Protein AF-A0A0W0ZTQ1-F1 (afdb_monomer_lite)

Sequence (212 aa):
MSASETEIIDILEQAKVIPMLKEYLRFNNFNLEVEDGGICAGLAAVFCKYALEEREEKFFAMLDLLHKKGLDIKNQKNQGDQSEDLSQLNSFIAEILLAFLPQKFNTKLSQDDNGKLVKILIENEKESKIKETKSMTLQYNLGLTASPSVWTQIFKKFKNIDGCAMTITSPTHSIAVFMKDGKFRVYDPSYNKREICNSEKELTNLFKYDIS

Structure (mmCIF, N/CA/C/O backbone):
data_AF-A0A0W0ZTQ1-F1
#
_entry.id   AF-A0A0W0ZTQ1-F1
#
loop_
_atom_site.group_PDB
_atom_site.id
_atom_site.type_symbol
_atom_site.label_atom_id
_atom_site.label_alt_id
_atom_site.label_comp_id
_atom_site.label_asym_id
_atom_site.label_entity_id
_atom_site.label_seq_id
_atom_site.pdbx_PDB_ins_code
_atom_site.Cartn_x
_atom_site.Cartn_y
_atom_site.Cartn_z
_atom_site.occupancy
_atom_site.B_iso_or_equiv
_atom_site.auth_seq_id
_atom_site.auth_comp_id
_atom_site.auth_asym_id
_atom_site.auth_atom_id
_atom_site.pdbx_PDB_model_num
ATOM 1 N N . MET A 1 1 ? -29.035 14.026 8.128 1.00 34.88 1 MET A N 1
ATOM 2 C CA . MET A 1 1 ? -28.199 12.938 7.583 1.00 34.88 1 MET A CA 1
ATOM 3 C C . MET A 1 1 ? -27.482 13.509 6.375 1.00 34.88 1 MET A C 1
ATOM 5 O O . MET A 1 1 ? -28.103 13.606 5.327 1.00 34.88 1 MET A O 1
ATOM 9 N N . SER A 1 2 ? -26.258 14.015 6.537 1.00 32.56 2 SER A N 1
ATOM 10 C CA . SER A 1 2 ? -25.454 14.416 5.380 1.00 32.56 2 SER A CA 1
ATOM 11 C C . SER A 1 2 ? -24.801 13.161 4.818 1.00 32.56 2 SER A C 1
ATOM 13 O O . SER A 1 2 ? -24.192 12.397 5.569 1.00 32.56 2 SER A O 1
ATOM 15 N N . ALA A 1 3 ? -24.974 12.926 3.521 1.00 35.19 3 ALA A N 1
ATOM 16 C CA . ALA A 1 3 ? -24.132 11.990 2.798 1.00 35.19 3 ALA A CA 1
ATOM 17 C C . ALA A 1 3 ? -22.676 12.421 3.020 1.00 35.19 3 ALA A C 1
ATOM 19 O O . ALA A 1 3 ? -22.361 13.602 2.873 1.00 35.19 3 ALA A O 1
ATOM 20 N N . SER A 1 4 ? -21.817 11.503 3.463 1.00 38.88 4 SER A N 1
ATOM 21 C CA . SER A 1 4 ? -20.382 11.754 3.447 1.00 38.88 4 SER A CA 1
ATOM 22 C C . SER A 1 4 ? -19.985 11.912 1.985 1.00 38.88 4 SER A C 1
ATOM 24 O O . SER A 1 4 ? -20.136 10.968 1.210 1.00 38.88 4 SER A O 1
ATOM 26 N N . GLU A 1 5 ? -19.530 13.100 1.600 1.00 38.16 5 GLU A N 1
ATOM 27 C CA . GLU A 1 5 ? -18.804 13.289 0.349 1.00 38.16 5 GLU A CA 1
ATOM 28 C C . GLU A 1 5 ? -17.529 12.450 0.447 1.00 38.16 5 GLU A C 1
ATOM 30 O O . GLU A 1 5 ? -16.546 12.831 1.080 1.00 38.16 5 GLU A O 1
ATOM 35 N N . THR A 1 6 ? -17.587 11.235 -0.089 1.00 45.72 6 THR A N 1
ATOM 36 C CA . THR A 1 6 ? -16.400 10.429 -0.333 1.00 45.72 6 THR A CA 1
ATOM 37 C C . THR A 1 6 ? -15.677 11.105 -1.486 1.00 45.72 6 THR A C 1
ATOM 39 O O . THR A 1 6 ? -16.106 11.009 -2.633 1.00 45.72 6 THR A O 1
ATOM 42 N N . GLU A 1 7 ? -14.627 11.857 -1.176 1.00 44.59 7 GLU A N 1
ATOM 43 C CA . GLU A 1 7 ? -13.727 12.416 -2.177 1.00 44.59 7 GLU A CA 1
ATOM 44 C C . GLU A 1 7 ? -13.031 11.238 -2.879 1.00 44.59 7 GLU A C 1
ATOM 46 O O . GLU A 1 7 ? -12.120 10.615 -2.334 1.00 44.59 7 GLU A O 1
ATOM 51 N N . ILE A 1 8 ? -13.542 10.849 -4.052 1.00 45.81 8 ILE A N 1
ATOM 52 C CA . ILE A 1 8 ? -12.937 9.802 -4.878 1.00 45.81 8 ILE A CA 1
ATOM 53 C C . ILE A 1 8 ? -11.718 10.427 -5.548 1.00 45.81 8 ILE A C 1
ATOM 55 O O . ILE A 1 8 ? -11.822 11.077 -6.586 1.00 45.81 8 ILE A O 1
ATOM 59 N N . ILE A 1 9 ? -10.559 10.256 -4.922 1.00 56.12 9 ILE A N 1
ATOM 60 C CA . ILE A 1 9 ? -9.277 10.521 -5.564 1.00 56.12 9 ILE A CA 1
ATOM 61 C C . ILE A 1 9 ? -8.958 9.280 -6.395 1.00 56.12 9 ILE A C 1
ATOM 63 O O . ILE A 1 9 ? -8.733 8.206 -5.835 1.00 56.12 9 ILE A O 1
ATOM 67 N N . ASP A 1 10 ? -8.976 9.421 -7.722 1.00 61.38 10 ASP A N 1
ATOM 68 C CA . ASP A 1 10 ? -8.514 8.378 -8.638 1.00 61.38 10 ASP A CA 1
ATOM 69 C C . ASP A 1 10 ? -7.044 8.083 -8.326 1.00 61.38 10 ASP A C 1
ATOM 71 O O . ASP A 1 10 ? -6.157 8.887 -8.610 1.00 61.38 10 ASP A O 1
ATOM 75 N N . ILE A 1 11 ? -6.791 6.940 -7.696 1.00 79.25 11 ILE A N 1
ATOM 76 C CA . ILE A 1 11 ? -5.436 6.440 -7.460 1.00 79.25 11 ILE A CA 1
ATOM 77 C C . ILE A 1 11 ? -5.025 5.515 -8.621 1.00 79.25 11 ILE A C 1
ATOM 79 O O . ILE A 1 11 ? -5.638 5.549 -9.694 1.00 79.25 11 ILE A O 1
ATOM 83 N N . LEU A 1 12 ? -3.978 4.704 -8.455 1.00 84.44 12 LEU A N 1
ATOM 84 C CA . LEU A 1 12 ? -3.626 3.649 -9.407 1.00 84.44 12 LEU A CA 1
ATOM 85 C C . LEU A 1 12 ? -3.878 2.262 -8.813 1.00 84.44 12 LEU A C 1
ATOM 87 O O . LEU A 1 12 ? -3.270 1.875 -7.813 1.00 84.44 12 LEU A O 1
ATOM 91 N N . GLU A 1 13 ? -4.724 1.486 -9.485 1.00 89.12 13 GLU A N 1
ATOM 92 C CA . GLU A 1 13 ? -4.920 0.064 -9.210 1.00 89.12 13 GLU A CA 1
ATOM 93 C C . GLU A 1 13 ? -3.677 -0.757 -9.586 1.00 89.12 13 GLU A C 1
ATOM 95 O O . GLU A 1 13 ? -2.972 -0.473 -10.562 1.00 89.12 13 GLU A O 1
ATOM 100 N N . GLN A 1 14 ? -3.433 -1.843 -8.856 1.00 89.62 14 GLN A N 1
ATOM 101 C CA . GLN A 1 14 ? -2.284 -2.716 -9.065 1.00 89.62 14 GLN A CA 1
ATOM 102 C C . GLN A 1 14 ? -2.251 -3.299 -10.482 1.00 89.62 14 GLN A C 1
ATOM 104 O O . GLN A 1 14 ? -1.169 -3.501 -11.025 1.00 89.62 14 GLN A O 1
ATOM 109 N N . ALA A 1 15 ? -3.410 -3.498 -11.121 1.00 89.00 15 ALA A N 1
ATOM 110 C CA . ALA A 1 15 ? -3.496 -3.971 -12.502 1.00 89.00 15 ALA A CA 1
ATOM 111 C C . ALA A 1 15 ? -2.831 -3.005 -13.502 1.00 89.00 15 ALA A C 1
ATOM 113 O O . ALA A 1 15 ? -2.319 -3.444 -14.532 1.00 89.00 15 ALA A O 1
ATOM 114 N N . LYS A 1 16 ? -2.768 -1.705 -13.182 1.00 90.75 16 LYS A N 1
ATOM 115 C CA . LYS A 1 16 ? -2.025 -0.691 -13.949 1.00 90.75 16 LYS A CA 1
ATOM 116 C C . LYS A 1 16 ? -0.577 -0.557 -13.480 1.00 90.75 16 LYS A C 1
ATOM 118 O O . LYS A 1 16 ? 0.311 -0.319 -14.298 1.00 90.75 16 LYS A O 1
ATOM 123 N N . VAL A 1 17 ? -0.318 -0.745 -12.186 1.00 91.00 17 VAL A N 1
ATOM 124 C CA . VAL A 1 17 ? 1.034 -0.654 -11.608 1.00 91.00 17 VAL A CA 1
ATOM 125 C C . VAL A 1 17 ? 1.920 -1.826 -12.044 1.00 91.00 17 VAL A C 1
ATOM 127 O O . VAL A 1 17 ? 3.061 -1.602 -12.439 1.00 91.00 17 VAL A O 1
ATOM 130 N N . ILE A 1 18 ? 1.416 -3.065 -12.025 1.00 92.31 18 ILE A N 1
ATOM 131 C CA . ILE A 1 18 ? 2.197 -4.285 -12.298 1.00 92.31 18 ILE A CA 1
ATOM 132 C C . ILE A 1 18 ? 2.852 -4.255 -13.685 1.00 92.31 18 ILE A C 1
ATOM 134 O O . ILE A 1 18 ? 4.066 -4.466 -13.757 1.00 92.31 18 ILE A O 1
ATOM 138 N N . PRO A 1 19 ? 2.134 -3.967 -14.791 1.00 92.25 19 PRO A N 1
ATOM 139 C CA . PRO A 1 19 ? 2.768 -3.896 -16.101 1.00 92.25 19 PRO A CA 1
ATOM 140 C C . PRO A 1 19 ? 3.870 -2.836 -16.149 1.00 92.25 19 PRO A C 1
ATOM 142 O O . PRO A 1 19 ? 4.927 -3.086 -16.718 1.00 92.25 19 PRO A O 1
ATOM 145 N N . MET A 1 20 ? 3.656 -1.675 -15.523 1.00 93.31 20 MET A N 1
ATOM 146 C CA . MET A 1 20 ? 4.634 -0.583 -15.522 1.00 93.31 20 MET A CA 1
ATOM 147 C C . MET A 1 20 ? 5.862 -0.906 -14.673 1.00 93.31 20 MET A C 1
ATOM 149 O O . MET A 1 20 ? 6.983 -0.621 -15.089 1.00 93.31 20 MET A O 1
ATOM 153 N N . LEU A 1 21 ? 5.672 -1.583 -13.540 1.00 93.31 21 LEU A N 1
ATOM 154 C CA . LEU A 1 21 ? 6.761 -2.129 -12.740 1.00 93.31 21 LEU A CA 1
ATOM 155 C C . LEU A 1 21 ? 7.579 -3.147 -13.546 1.00 93.31 21 LEU A C 1
ATOM 157 O O . LEU A 1 21 ? 8.803 -3.064 -13.560 1.00 93.31 21 LEU A O 1
ATOM 161 N N . LYS A 1 22 ? 6.926 -4.059 -14.279 1.00 92.00 22 LYS A N 1
ATOM 162 C CA . LYS A 1 22 ? 7.613 -5.026 -15.152 1.00 92.00 22 LYS A CA 1
ATOM 163 C C . LYS A 1 22 ? 8.445 -4.334 -16.238 1.00 92.00 22 LYS A C 1
ATOM 165 O O . LYS A 1 22 ? 9.578 -4.749 -16.469 1.00 92.00 22 LYS A O 1
ATOM 170 N N . GLU A 1 23 ? 7.909 -3.303 -16.896 1.00 92.06 23 GLU A N 1
ATOM 171 C CA . GLU A 1 23 ? 8.669 -2.516 -17.883 1.00 92.06 23 GLU A CA 1
ATOM 172 C C . GLU A 1 23 ? 9.875 -1.823 -17.240 1.00 92.06 23 GLU A C 1
ATOM 174 O O . GLU A 1 23 ? 10.982 -1.887 -17.774 1.00 92.06 23 GLU A O 1
ATOM 179 N N . TYR A 1 24 ? 9.689 -1.227 -16.059 1.00 92.12 24 TYR A N 1
ATOM 180 C CA . TYR A 1 24 ? 10.765 -0.569 -15.323 1.00 92.12 24 TYR A CA 1
ATOM 181 C C . TYR A 1 24 ? 11.891 -1.534 -14.942 1.00 92.12 24 TYR A C 1
ATOM 183 O O . TYR A 1 24 ? 13.068 -1.235 -15.154 1.00 92.12 24 TYR A O 1
ATOM 191 N N . LEU A 1 25 ? 11.547 -2.705 -14.401 1.00 91.50 25 LEU A N 1
ATOM 192 C CA . LEU A 1 25 ? 12.526 -3.716 -14.000 1.00 91.50 25 LEU A CA 1
ATOM 193 C C . LEU A 1 25 ? 13.300 -4.258 -15.205 1.00 91.50 25 LEU A C 1
ATOM 195 O O . LEU A 1 25 ? 14.526 -4.344 -15.145 1.00 91.50 25 LEU A O 1
ATOM 199 N N . ARG A 1 26 ? 12.607 -4.543 -16.318 1.00 90.69 26 ARG A N 1
ATOM 200 C CA . ARG A 1 26 ? 13.234 -4.995 -17.569 1.00 90.69 26 ARG A CA 1
ATOM 201 C C . ARG A 1 26 ? 14.192 -3.955 -18.139 1.00 90.69 26 ARG A C 1
ATOM 203 O O . ARG A 1 26 ? 15.319 -4.301 -18.475 1.00 90.69 26 ARG A O 1
ATOM 210 N N . PHE A 1 27 ? 13.777 -2.690 -18.202 1.00 89.38 27 PHE A N 1
ATOM 211 C CA . PHE A 1 27 ? 14.618 -1.601 -18.706 1.00 89.38 27 PHE A CA 1
ATOM 212 C C . PHE A 1 27 ? 15.917 -1.436 -17.905 1.00 89.38 27 PHE A C 1
ATOM 214 O O . PHE A 1 27 ? 16.964 -1.146 -18.476 1.00 89.38 27 PHE A O 1
ATOM 221 N N . ASN A 1 28 ? 15.865 -1.671 -16.591 1.00 87.62 28 ASN A N 1
ATOM 222 C CA . ASN A 1 28 ? 17.016 -1.561 -15.694 1.00 87.62 28 ASN A CA 1
ATOM 223 C C . ASN A 1 28 ? 17.770 -2.893 -15.479 1.00 87.62 28 ASN A C 1
ATOM 225 O O . ASN A 1 28 ? 18.620 -2.973 -14.595 1.00 87.62 28 ASN A O 1
ATOM 229 N N . ASN A 1 29 ? 17.486 -3.936 -16.271 1.00 86.56 29 ASN A N 1
ATOM 230 C CA . ASN A 1 29 ? 18.108 -5.266 -16.178 1.00 86.56 29 ASN A CA 1
ATOM 231 C C . ASN A 1 29 ? 17.975 -5.949 -14.800 1.00 86.56 29 ASN A C 1
ATOM 233 O O . ASN A 1 29 ? 18.837 -6.736 -14.399 1.00 86.56 29 ASN A O 1
ATOM 237 N N . PHE A 1 30 ? 16.889 -5.690 -14.069 1.00 84.69 30 PHE A N 1
ATOM 238 C CA . PHE A 1 30 ? 16.586 -6.422 -12.842 1.00 84.69 30 PHE A CA 1
ATOM 239 C C . PHE A 1 30 ? 15.922 -7.761 -13.169 1.00 84.69 30 PHE A C 1
ATOM 241 O O . PHE A 1 30 ? 14.831 -7.807 -13.733 1.00 84.69 30 PHE A O 1
ATOM 248 N N . ASN A 1 31 ? 16.558 -8.862 -12.761 1.00 75.12 31 ASN A N 1
ATOM 249 C CA . ASN A 1 31 ? 16.038 -10.218 -12.945 1.00 75.12 31 ASN A CA 1
ATOM 250 C C . ASN A 1 31 ? 15.088 -10.617 -11.799 1.00 75.12 31 ASN A C 1
ATOM 252 O O . ASN A 1 31 ? 15.370 -11.529 -11.021 1.00 75.12 31 ASN A O 1
ATOM 256 N N . LEU A 1 32 ? 13.998 -9.863 -11.644 1.00 74.19 32 LEU A N 1
ATOM 257 C CA . LEU A 1 32 ? 12.934 -10.130 -10.677 1.00 74.19 32 LEU A CA 1
ATOM 258 C C . LEU A 1 32 ? 11.609 -10.261 -11.419 1.00 74.19 32 LEU A C 1
ATOM 260 O O . LEU A 1 32 ? 11.126 -9.309 -12.032 1.00 74.19 32 LEU A O 1
ATOM 264 N N . GLU A 1 33 ? 11.017 -11.447 -11.347 1.00 71.38 33 GLU A N 1
ATOM 265 C CA . GLU A 1 33 ? 9.706 -11.706 -11.923 1.00 71.38 33 GLU A CA 1
ATOM 266 C C . GLU A 1 33 ? 8.621 -11.337 -10.911 1.00 71.38 33 GLU A C 1
ATOM 268 O O . GLU A 1 33 ? 8.525 -11.908 -9.824 1.00 71.38 33 GLU A O 1
ATOM 273 N N . VAL A 1 34 ? 7.809 -10.346 -11.273 1.00 71.81 34 VAL A N 1
ATOM 274 C CA . VAL A 1 34 ? 6.551 -10.064 -10.584 1.00 71.81 34 VAL A CA 1
ATOM 275 C C . VAL A 1 34 ? 5.509 -11.001 -11.185 1.00 71.81 34 VAL A C 1
ATOM 277 O O . VAL A 1 34 ? 5.116 -10.827 -12.340 1.00 71.81 34 VAL A O 1
ATOM 280 N N . GLU A 1 35 ? 5.107 -12.029 -10.446 1.00 68.44 35 GLU A N 1
ATOM 281 C CA . GLU A 1 35 ? 4.064 -12.952 -10.900 1.00 68.44 35 GLU A CA 1
ATOM 282 C C . GLU A 1 35 ? 2.702 -12.246 -11.009 1.00 68.44 35 GLU A C 1
ATOM 284 O O . GLU A 1 35 ? 2.461 -11.207 -10.392 1.00 68.44 35 GLU A O 1
ATOM 289 N N . ASP A 1 36 ? 1.795 -12.810 -11.807 1.00 59.97 36 ASP A N 1
ATOM 290 C CA . ASP A 1 36 ? 0.475 -12.216 -12.066 1.00 59.97 36 ASP A CA 1
ATOM 291 C C . ASP A 1 36 ? -0.499 -12.346 -10.879 1.00 59.97 36 ASP A C 1
ATOM 293 O O . ASP A 1 36 ? -1.590 -11.783 -10.919 1.00 59.97 36 ASP A O 1
ATOM 297 N N . GLY A 1 37 ? -0.092 -13.020 -9.793 1.00 63.88 37 GLY A N 1
ATOM 298 C CA . GLY A 1 37 ? -0.859 -13.183 -8.547 1.00 63.88 37 GLY A CA 1
ATOM 299 C C . GLY A 1 37 ? -1.099 -11.894 -7.747 1.00 63.88 37 GLY A C 1
ATOM 300 O O . GLY A 1 37 ? -1.660 -11.946 -6.656 1.00 63.88 37 GLY A O 1
ATOM 301 N N . GLY A 1 38 ? -0.699 -10.741 -8.287 1.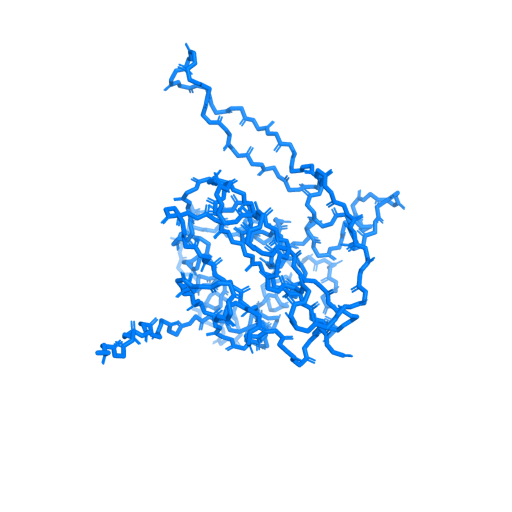00 79.69 38 GLY A N 1
ATOM 302 C CA . GLY A 1 38 ? -0.894 -9.429 -7.683 1.00 79.69 38 GLY A CA 1
ATOM 303 C C . GLY A 1 38 ? 0.213 -9.045 -6.700 1.00 79.69 38 GLY A C 1
ATOM 304 O O . GLY A 1 38 ? 0.868 -9.887 -6.101 1.00 79.69 38 GLY A O 1
ATOM 305 N N . ILE A 1 39 ? 0.410 -7.740 -6.515 1.00 89.75 39 ILE A N 1
ATOM 306 C CA . ILE A 1 39 ? 1.356 -7.152 -5.550 1.00 89.75 39 ILE A CA 1
ATOM 307 C C . ILE A 1 39 ? 0.637 -6.464 -4.382 1.00 89.75 39 ILE A C 1
ATOM 309 O O . ILE A 1 39 ? 1.260 -5.711 -3.633 1.00 89.75 39 ILE A O 1
ATOM 313 N N . CYS A 1 40 ? -0.671 -6.702 -4.220 1.00 91.69 40 CYS A N 1
ATOM 314 C CA . CYS A 1 40 ? -1.512 -6.048 -3.213 1.00 91.69 40 CYS A CA 1
ATOM 315 C C . CYS A 1 40 ? -0.942 -6.139 -1.791 1.00 91.69 40 CYS A C 1
ATOM 317 O O . CYS A 1 40 ? -0.874 -5.118 -1.116 1.00 91.69 40 CYS A O 1
ATOM 319 N N . ALA A 1 41 ? -0.448 -7.304 -1.361 1.00 89.88 41 ALA A N 1
ATOM 320 C CA . ALA A 1 41 ? 0.158 -7.470 -0.037 1.00 89.88 41 ALA A CA 1
ATOM 321 C C . ALA A 1 41 ? 1.392 -6.570 0.158 1.00 89.88 41 ALA A C 1
ATOM 323 O O . ALA A 1 41 ? 1.543 -5.934 1.202 1.00 89.88 41 ALA A O 1
ATOM 324 N N . GLY A 1 42 ? 2.244 -6.466 -0.867 1.00 92.62 42 GLY A N 1
ATOM 325 C CA . GLY A 1 42 ? 3.412 -5.586 -0.844 1.00 92.62 42 GLY A CA 1
ATOM 326 C C . GLY A 1 42 ? 3.018 -4.109 -0.827 1.00 92.62 42 GLY A C 1
ATOM 327 O O . GLY A 1 42 ? 3.500 -3.351 0.010 1.00 92.62 42 GLY A O 1
ATOM 328 N N . LEU A 1 43 ? 2.091 -3.706 -1.702 1.00 94.81 43 LEU A N 1
ATOM 329 C CA . LEU A 1 43 ? 1.576 -2.335 -1.758 1.00 94.81 43 LEU A CA 1
ATOM 330 C C . LEU A 1 43 ? 0.882 -1.920 -0.455 1.00 94.81 43 LEU A C 1
ATOM 332 O O . LEU A 1 43 ? 1.107 -0.811 0.022 1.00 94.81 43 LEU A O 1
ATOM 336 N N . ALA A 1 44 ? 0.088 -2.806 0.147 1.00 94.31 44 ALA A N 1
ATOM 337 C CA . ALA A 1 44 ? -0.577 -2.567 1.421 1.00 94.31 44 ALA A CA 1
ATOM 338 C C . ALA A 1 44 ? 0.436 -2.380 2.566 1.00 94.31 44 ALA A C 1
ATOM 340 O O . ALA A 1 44 ? 0.341 -1.416 3.325 1.00 94.31 44 ALA A O 1
ATOM 341 N N . ALA A 1 45 ? 1.453 -3.242 2.659 1.00 94.06 45 ALA A N 1
ATOM 342 C CA . ALA A 1 45 ? 2.500 -3.116 3.674 1.00 94.06 45 ALA A CA 1
ATOM 343 C C . ALA A 1 45 ? 3.328 -1.827 3.510 1.00 94.06 45 ALA A C 1
ATOM 345 O O . ALA A 1 45 ? 3.610 -1.138 4.494 1.00 94.06 45 ALA A O 1
ATOM 346 N N . VAL A 1 46 ? 3.677 -1.456 2.272 1.00 95.44 46 VAL A N 1
ATOM 347 C CA . VAL A 1 46 ? 4.379 -0.193 1.995 1.00 95.44 46 VAL A CA 1
ATOM 348 C C . VAL A 1 46 ? 3.479 1.008 2.287 1.00 95.44 46 VAL A C 1
ATOM 350 O O . VAL A 1 46 ? 3.950 1.970 2.885 1.00 95.44 46 VAL A O 1
ATOM 353 N N . PHE A 1 47 ? 2.182 0.961 1.978 1.00 95.69 47 PHE A N 1
ATOM 354 C CA . PHE A 1 47 ? 1.262 2.018 2.403 1.00 95.69 47 PHE A CA 1
ATOM 355 C C . PHE A 1 47 ? 1.272 2.183 3.927 1.00 95.69 47 PHE A C 1
ATOM 357 O O . PHE A 1 47 ? 1.420 3.304 4.407 1.00 95.69 47 PHE A O 1
ATOM 364 N N . CYS A 1 48 ? 1.201 1.087 4.696 1.00 94.94 48 CYS A N 1
ATOM 365 C CA . CYS A 1 48 ? 1.287 1.148 6.157 1.00 94.94 48 CYS A CA 1
ATOM 366 C C . CYS A 1 48 ? 2.566 1.853 6.632 1.00 94.94 48 CYS A C 1
ATOM 368 O O . CYS A 1 48 ? 2.485 2.669 7.547 1.00 94.94 48 CYS A O 1
ATOM 370 N N . LYS A 1 49 ? 3.724 1.607 5.998 1.00 94.44 49 LYS A N 1
ATOM 371 C CA . LYS A 1 49 ? 4.956 2.365 6.277 1.00 94.44 49 LYS A CA 1
ATOM 372 C C . LYS A 1 49 ? 4.731 3.866 6.096 1.00 94.44 49 LYS A C 1
ATOM 374 O O . LYS A 1 49 ? 4.993 4.635 7.014 1.00 94.44 49 LYS A O 1
ATOM 379 N N . TYR A 1 50 ? 4.297 4.287 4.909 1.00 95.00 50 TYR A N 1
ATOM 380 C CA . TYR A 1 50 ? 4.173 5.712 4.596 1.00 95.00 50 TYR A CA 1
ATOM 381 C C . TYR A 1 50 ? 3.113 6.383 5.467 1.00 95.00 50 TYR A C 1
ATOM 383 O O . TYR A 1 50 ? 3.299 7.530 5.853 1.00 95.00 50 TYR A O 1
ATOM 391 N N . ALA A 1 51 ? 2.044 5.675 5.824 1.00 94.44 51 ALA A N 1
ATOM 392 C CA . ALA A 1 51 ? 1.014 6.167 6.726 1.00 94.44 51 ALA A CA 1
ATOM 393 C C . ALA A 1 51 ? 1.548 6.382 8.154 1.00 94.44 51 ALA A C 1
ATOM 395 O O . ALA A 1 51 ? 1.346 7.452 8.722 1.00 94.44 51 ALA A O 1
ATOM 396 N N . LEU A 1 52 ? 2.322 5.427 8.687 1.00 92.00 52 LEU A N 1
ATOM 397 C CA . LEU A 1 52 ? 3.004 5.559 9.984 1.00 92.00 52 LEU A CA 1
ATOM 398 C C . LEU A 1 52 ? 4.022 6.708 10.018 1.00 92.00 52 LEU A C 1
ATOM 400 O O . LEU A 1 52 ? 4.280 7.267 11.077 1.00 92.00 52 LEU A O 1
ATOM 404 N N . GLU A 1 53 ? 4.601 7.058 8.870 1.00 91.94 53 GLU A N 1
ATOM 405 C CA . GLU A 1 53 ? 5.513 8.197 8.714 1.00 91.94 53 GLU A CA 1
ATOM 406 C C . GLU A 1 53 ? 4.783 9.519 8.411 1.00 91.94 53 GLU A C 1
ATOM 408 O O . GLU A 1 53 ? 5.437 10.534 8.182 1.00 91.94 53 GLU A O 1
ATOM 413 N N . GLU A 1 54 ? 3.449 9.5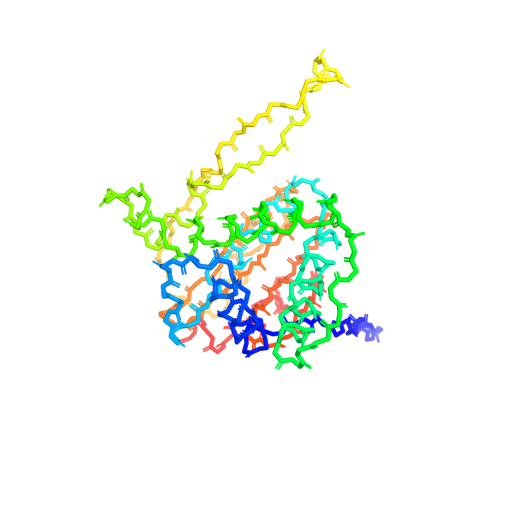09 8.348 1.00 92.00 54 GLU A N 1
ATOM 414 C CA . GLU A 1 54 ? 2.601 10.637 7.933 1.00 92.00 54 GLU A CA 1
ATOM 415 C C . GLU A 1 54 ? 2.856 11.145 6.499 1.00 92.00 54 GLU A C 1
ATOM 417 O O . GLU A 1 54 ? 2.657 12.316 6.178 1.00 92.00 54 GLU A O 1
ATOM 422 N N . ARG A 1 55 ? 3.280 10.257 5.596 1.00 93.56 55 ARG A N 1
ATOM 423 C CA . ARG A 1 55 ? 3.637 10.554 4.197 1.00 93.56 55 ARG A CA 1
ATOM 424 C C . ARG A 1 55 ? 2.748 9.837 3.178 1.00 93.56 55 ARG A C 1
ATOM 426 O O . ARG A 1 55 ? 3.225 9.471 2.106 1.00 93.56 55 ARG A O 1
ATOM 433 N N . GLU A 1 56 ? 1.467 9.642 3.479 1.00 93.81 56 GLU A N 1
ATOM 434 C CA . GLU A 1 56 ? 0.502 8.980 2.579 1.00 93.81 56 GLU A CA 1
ATOM 435 C C . GLU A 1 56 ? 0.498 9.585 1.166 1.00 93.81 56 GLU A C 1
ATOM 437 O O . GLU A 1 56 ? 0.576 8.859 0.182 1.00 93.81 56 GLU A O 1
ATOM 442 N N . GLU A 1 57 ? 0.491 10.916 1.042 1.00 93.06 57 GLU A N 1
ATOM 443 C CA . GLU A 1 57 ? 0.511 11.574 -0.276 1.00 93.06 57 GLU A CA 1
ATOM 444 C C . GLU A 1 57 ? 1.780 11.256 -1.067 1.00 93.06 57 GLU A C 1
ATOM 446 O O . GLU A 1 57 ? 1.742 11.097 -2.286 1.00 93.06 57 GLU A O 1
ATOM 451 N N . LYS A 1 58 ? 2.916 11.101 -0.375 1.00 94.25 58 LYS A N 1
ATOM 452 C CA . LYS A 1 58 ? 4.163 10.702 -1.026 1.00 94.25 58 LYS A CA 1
ATOM 453 C C . LYS A 1 58 ? 4.045 9.291 -1.593 1.00 94.25 58 LYS A C 1
ATOM 455 O O . LYS A 1 58 ? 4.527 9.061 -2.693 1.00 94.25 58 LYS A O 1
ATOM 460 N N . PHE A 1 59 ? 3.398 8.366 -0.885 1.00 95.50 59 PHE A N 1
ATOM 461 C CA . PHE A 1 59 ? 3.158 7.017 -1.399 1.00 95.50 59 PHE A CA 1
ATOM 462 C C . PHE A 1 59 ? 2.401 7.052 -2.735 1.00 95.50 59 PHE A C 1
ATOM 464 O O . PHE A 1 59 ? 2.855 6.450 -3.708 1.00 95.50 59 PHE A O 1
ATOM 471 N N . PHE A 1 60 ? 1.301 7.807 -2.812 1.00 94.31 60 PHE A N 1
ATOM 472 C CA . PHE A 1 60 ? 0.517 7.921 -4.046 1.00 94.31 60 PHE A CA 1
ATOM 473 C C . PHE A 1 60 ? 1.296 8.620 -5.168 1.00 94.31 60 PHE A C 1
ATOM 475 O O . PHE A 1 60 ? 1.340 8.108 -6.284 1.00 94.31 60 PHE A O 1
ATOM 482 N N . ALA A 1 61 ? 2.028 9.694 -4.860 1.00 93.19 61 ALA A N 1
ATOM 483 C CA . ALA A 1 61 ? 2.892 10.359 -5.836 1.00 93.19 61 ALA A CA 1
ATOM 484 C C . ALA A 1 61 ? 3.979 9.424 -6.406 1.00 93.19 61 ALA A C 1
ATOM 486 O O . ALA A 1 61 ? 4.311 9.500 -7.590 1.00 93.19 61 ALA A O 1
ATOM 487 N N . MET A 1 62 ? 4.525 8.515 -5.588 1.00 95.06 62 MET A N 1
ATOM 488 C CA . MET A 1 62 ? 5.497 7.521 -6.051 1.00 95.06 62 MET A CA 1
ATOM 489 C C . MET A 1 62 ? 4.862 6.447 -6.948 1.00 95.06 62 MET A C 1
ATOM 491 O O . MET A 1 62 ? 5.508 6.011 -7.904 1.00 95.06 62 MET A O 1
ATOM 495 N N . LEU A 1 63 ? 3.609 6.046 -6.693 1.00 94.50 63 LEU A N 1
ATOM 496 C CA . LEU A 1 63 ? 2.858 5.165 -7.597 1.00 94.50 63 LEU A CA 1
ATOM 497 C C . LEU A 1 63 ? 2.629 5.825 -8.960 1.00 94.50 63 LEU A C 1
ATOM 499 O O . LEU A 1 63 ? 2.870 5.196 -9.993 1.00 94.50 63 LEU A O 1
ATOM 503 N N . ASP A 1 64 ? 2.233 7.097 -8.969 1.00 92.56 64 ASP A N 1
ATOM 504 C CA . ASP A 1 64 ? 2.035 7.860 -10.203 1.00 92.56 64 ASP A CA 1
ATOM 505 C C . ASP A 1 64 ? 3.338 8.018 -10.985 1.00 92.56 64 ASP A C 1
ATOM 507 O O . ASP A 1 64 ? 3.371 7.835 -12.207 1.00 92.56 64 ASP A O 1
ATOM 511 N N . LEU A 1 65 ? 4.438 8.300 -10.281 1.00 92.25 65 LEU A N 1
ATOM 512 C CA . LEU A 1 65 ? 5.761 8.399 -10.882 1.00 92.25 65 LEU A CA 1
ATOM 513 C C . LEU A 1 65 ? 6.202 7.064 -11.497 1.00 92.25 65 LEU A C 1
ATOM 515 O O . LEU A 1 65 ? 6.672 7.054 -12.636 1.00 92.25 65 LEU A O 1
ATOM 519 N N . LEU A 1 66 ? 6.014 5.945 -10.787 1.00 93.44 66 LEU A N 1
ATOM 520 C CA . LEU A 1 66 ? 6.284 4.600 -11.303 1.00 93.44 66 LEU A CA 1
ATOM 521 C C . LEU A 1 66 ? 5.491 4.331 -12.585 1.00 93.44 66 LEU A C 1
ATOM 523 O O . LEU A 1 66 ? 6.060 3.915 -13.596 1.00 93.44 66 LEU A O 1
ATOM 527 N N . HIS A 1 67 ? 4.187 4.601 -12.562 1.00 92.44 67 HIS A N 1
ATOM 528 C CA . HIS A 1 67 ? 3.314 4.377 -13.707 1.00 92.44 67 HIS A CA 1
ATOM 529 C C . HIS A 1 67 ? 3.715 5.239 -14.908 1.00 92.44 67 HIS A C 1
ATOM 531 O O . HIS A 1 67 ? 3.877 4.724 -16.016 1.00 92.44 67 HIS A O 1
ATOM 537 N N . LYS A 1 68 ? 3.969 6.534 -14.689 1.00 91.25 68 LYS A N 1
ATOM 538 C CA . LYS A 1 68 ? 4.445 7.451 -15.729 1.00 91.25 68 LYS A CA 1
ATOM 539 C C . LYS A 1 68 ? 5.768 6.981 -16.337 1.00 91.25 68 LYS A C 1
ATOM 541 O O . LYS A 1 68 ? 5.883 6.921 -17.558 1.00 91.25 68 LYS A O 1
ATOM 546 N N . LYS A 1 69 ? 6.751 6.606 -15.511 1.00 90.44 69 LYS A N 1
ATOM 547 C CA . LYS A 1 69 ? 8.060 6.139 -15.995 1.00 90.44 69 LYS A CA 1
ATOM 548 C C . LYS A 1 69 ? 7.951 4.829 -16.770 1.00 90.44 69 LYS A C 1
ATOM 550 O O . LYS A 1 69 ? 8.553 4.716 -17.834 1.00 90.44 69 LYS A O 1
ATOM 555 N N . GLY A 1 70 ? 7.148 3.876 -16.297 1.00 91.00 70 GLY A N 1
ATOM 556 C CA . GLY A 1 70 ? 6.868 2.650 -17.046 1.00 91.00 70 GLY A CA 1
ATOM 557 C C . GLY A 1 70 ? 6.225 2.929 -18.409 1.00 91.00 70 GLY A C 1
ATOM 558 O O . GLY A 1 70 ? 6.612 2.317 -19.405 1.00 91.00 70 GLY A O 1
ATOM 559 N N . LEU A 1 71 ? 5.306 3.900 -18.493 1.00 91.56 71 LEU A N 1
ATOM 560 C CA . LEU A 1 71 ? 4.698 4.315 -19.762 1.00 91.56 71 LEU A CA 1
ATOM 561 C C . LEU A 1 71 ? 5.704 4.986 -20.699 1.00 91.56 71 LEU A C 1
ATOM 563 O O . LEU A 1 71 ? 5.668 4.735 -21.904 1.00 91.56 71 LEU A O 1
ATOM 567 N N . ASP A 1 72 ? 6.586 5.836 -20.180 1.00 90.75 72 ASP A N 1
ATOM 568 C CA . ASP A 1 72 ? 7.621 6.491 -20.983 1.00 90.75 72 ASP A CA 1
ATOM 569 C C . ASP A 1 72 ? 8.610 5.463 -21.556 1.00 90.75 72 ASP A C 1
ATOM 571 O O . ASP A 1 72 ? 8.914 5.519 -22.749 1.00 90.75 72 ASP A O 1
ATOM 575 N N . ILE A 1 73 ? 9.023 4.473 -20.750 1.00 90.25 73 ILE A N 1
ATOM 576 C CA . ILE A 1 73 ? 9.836 3.322 -21.183 1.00 90.25 73 ILE A CA 1
ATOM 577 C C . ILE A 1 73 ? 9.119 2.547 -22.290 1.00 90.25 73 ILE A C 1
ATOM 579 O O . ILE A 1 73 ? 9.674 2.350 -23.372 1.00 90.25 73 ILE A O 1
ATOM 583 N N . LYS A 1 74 ? 7.868 2.144 -22.041 1.00 89.88 74 LYS A N 1
ATOM 584 C CA . LYS A 1 74 ? 7.072 1.347 -22.982 1.00 89.88 74 LYS A CA 1
ATOM 585 C C . LYS A 1 74 ? 6.885 2.051 -24.327 1.00 89.88 74 LYS A C 1
ATOM 587 O O . LYS A 1 74 ? 6.903 1.404 -25.369 1.00 89.88 74 LYS A O 1
ATOM 592 N N . ASN A 1 75 ? 6.714 3.372 -24.302 1.00 91.19 75 ASN A N 1
ATOM 593 C CA . ASN A 1 75 ? 6.511 4.196 -25.493 1.00 91.19 75 ASN A CA 1
ATOM 594 C C . ASN A 1 75 ? 7.819 4.731 -26.102 1.00 91.19 75 ASN A C 1
ATOM 596 O O . ASN A 1 75 ? 7.751 5.553 -27.013 1.00 91.19 75 ASN A O 1
ATOM 600 N N . GLN A 1 76 ? 8.986 4.305 -25.602 1.00 85.94 76 GLN A N 1
ATOM 601 C CA . GLN A 1 76 ? 10.308 4.735 -26.079 1.00 85.94 76 GLN A CA 1
ATOM 602 C C . GLN A 1 76 ? 10.485 6.266 -26.093 1.00 85.94 76 GLN A C 1
ATOM 604 O O . GLN A 1 76 ? 11.142 6.827 -26.970 1.00 85.94 76 GLN A O 1
ATOM 609 N N . LYS A 1 77 ? 9.875 6.970 -25.133 1.00 80.12 77 LYS A N 1
ATOM 610 C CA . LYS A 1 77 ? 10.008 8.428 -25.016 1.00 80.12 77 LYS A CA 1
ATOM 611 C C . LYS A 1 77 ? 11.362 8.795 -24.407 1.00 80.12 77 LYS A C 1
ATOM 613 O O . LYS A 1 77 ? 11.881 8.070 -23.559 1.00 80.12 77 LYS A O 1
ATOM 618 N N . ASN A 1 78 ? 11.908 9.949 -24.809 1.00 65.81 78 ASN A N 1
ATOM 619 C CA . ASN A 1 78 ? 13.139 10.497 -24.234 1.00 65.81 78 ASN A CA 1
ATOM 620 C C . ASN A 1 78 ? 13.011 10.602 -22.711 1.00 65.81 78 ASN A C 1
ATOM 622 O O . ASN A 1 78 ? 12.182 11.353 -22.193 1.00 65.81 78 ASN A O 1
ATOM 626 N N . GLN A 1 79 ? 13.860 9.865 -22.004 1.00 65.12 79 GLN A N 1
ATOM 627 C CA . GLN A 1 79 ? 13.939 9.918 -20.555 1.00 65.12 79 GLN A CA 1
ATOM 628 C C . GLN A 1 79 ? 14.781 11.133 -20.175 1.00 65.12 79 GLN A C 1
ATOM 630 O O . GLN A 1 79 ? 16.005 11.065 -20.143 1.00 65.12 79 GLN A O 1
ATOM 635 N N . GLY A 1 80 ? 14.125 12.278 -19.975 1.00 57.38 80 GLY A N 1
ATOM 636 C CA . GLY A 1 80 ? 14.791 13.468 -19.447 1.00 57.38 80 GLY A CA 1
ATOM 637 C C . GLY A 1 80 ? 15.526 13.153 -18.140 1.00 57.38 80 GLY A C 1
ATOM 638 O O . GLY A 1 80 ? 15.046 12.352 -17.334 1.00 57.38 80 GLY A O 1
ATOM 639 N N . ASP A 1 81 ? 16.686 13.780 -17.954 1.00 54.72 81 ASP A N 1
ATOM 640 C CA . ASP A 1 81 ? 17.568 13.568 -16.808 1.00 54.72 81 ASP A CA 1
ATOM 641 C C . ASP A 1 81 ? 16.920 14.126 -15.526 1.00 54.72 81 ASP A C 1
ATOM 643 O O . ASP A 1 81 ? 16.804 15.337 -15.337 1.00 54.72 81 ASP A O 1
ATOM 647 N N . GLN A 1 82 ? 16.412 13.232 -14.675 1.00 59.44 82 GLN A N 1
ATOM 648 C CA . GLN A 1 82 ? 15.826 13.542 -13.364 1.00 59.44 82 GLN A CA 1
ATOM 649 C C . GLN A 1 82 ? 16.395 12.579 -12.320 1.00 59.44 82 GLN A C 1
ATOM 651 O O . GLN A 1 82 ? 15.708 11.697 -11.803 1.00 59.44 82 GLN A O 1
ATOM 656 N N . SER A 1 83 ? 17.693 12.710 -12.060 1.00 65.00 83 SER A N 1
ATOM 657 C CA . SER A 1 83 ? 18.472 11.775 -11.241 1.00 65.00 83 SER A CA 1
ATOM 658 C C . SER A 1 83 ? 17.957 11.602 -9.802 1.00 65.00 83 SER A C 1
ATOM 660 O O . SER A 1 83 ? 17.988 10.489 -9.274 1.00 65.00 83 SER A O 1
ATOM 662 N N . GLU A 1 84 ? 17.432 12.657 -9.169 1.00 62.16 84 GLU A N 1
ATOM 663 C CA . GLU A 1 84 ? 16.930 12.592 -7.788 1.00 62.16 84 GLU A CA 1
ATOM 664 C C . GLU A 1 84 ? 15.577 11.867 -7.679 1.00 62.16 84 GLU A C 1
ATOM 666 O O . GLU A 1 84 ? 15.421 10.974 -6.840 1.00 62.16 84 GLU A O 1
ATOM 671 N N . ASP A 1 85 ? 14.635 12.163 -8.580 1.00 77.69 85 ASP A N 1
ATOM 672 C CA . ASP A 1 85 ? 13.338 11.475 -8.659 1.00 77.69 85 ASP A CA 1
ATOM 673 C C . ASP A 1 85 ? 13.520 9.978 -8.946 1.00 77.69 85 ASP A C 1
ATOM 675 O O . ASP A 1 85 ? 12.811 9.134 -8.394 1.00 77.69 85 ASP A O 1
ATOM 679 N N . LEU A 1 86 ? 14.523 9.627 -9.759 1.00 83.56 86 LEU A N 1
ATOM 680 C CA . LEU A 1 86 ? 14.876 8.238 -10.051 1.00 83.56 86 LEU A CA 1
ATOM 681 C C . LEU A 1 86 ? 15.427 7.502 -8.824 1.00 83.56 86 LEU A C 1
ATOM 683 O O . LEU A 1 86 ? 15.077 6.345 -8.601 1.00 83.56 86 LEU A O 1
ATOM 687 N N . SER A 1 87 ? 16.252 8.151 -8.000 1.00 87.94 87 SER A N 1
ATOM 688 C CA . SER A 1 87 ? 16.772 7.542 -6.766 1.00 87.94 87 SER A CA 1
ATOM 689 C C . SER A 1 87 ? 15.653 7.241 -5.761 1.00 87.94 87 SER A C 1
ATOM 691 O O . SER A 1 87 ? 15.587 6.146 -5.185 1.00 87.94 87 SER A O 1
ATOM 693 N N . GLN A 1 88 ? 14.717 8.182 -5.594 1.00 90.81 88 GLN A N 1
ATOM 694 C CA . GLN A 1 88 ? 13.546 7.984 -4.739 1.00 90.81 88 GLN A CA 1
ATOM 695 C C . GLN A 1 88 ? 12.628 6.890 -5.294 1.00 90.81 88 GLN A C 1
ATOM 697 O O . GLN A 1 88 ? 12.160 6.044 -4.532 1.00 90.81 88 GLN A O 1
ATOM 702 N N . LEU A 1 89 ? 12.432 6.849 -6.615 1.00 92.19 89 LEU A N 1
ATOM 703 C CA . LEU A 1 89 ? 11.659 5.806 -7.286 1.00 92.19 89 LEU A CA 1
ATOM 704 C C . LEU A 1 89 ? 12.281 4.423 -7.123 1.00 92.19 89 LEU A C 1
ATOM 706 O O . LEU A 1 89 ? 11.577 3.482 -6.773 1.00 92.19 89 LEU A O 1
ATOM 710 N N . ASN A 1 90 ? 13.594 4.301 -7.297 1.00 92.12 90 ASN A N 1
ATOM 711 C CA . ASN A 1 90 ? 14.309 3.047 -7.071 1.00 92.12 90 ASN A CA 1
ATOM 712 C C . ASN A 1 90 ? 14.153 2.562 -5.628 1.00 92.12 90 ASN A C 1
ATOM 714 O O . ASN A 1 90 ? 13.915 1.378 -5.399 1.00 92.12 90 ASN A O 1
ATOM 718 N N . SER A 1 91 ? 14.240 3.479 -4.661 1.00 92.31 91 SER A N 1
ATOM 719 C CA . SER A 1 91 ? 14.043 3.157 -3.245 1.00 92.31 91 SER A CA 1
ATOM 720 C C . SER A 1 91 ? 12.614 2.677 -2.975 1.00 92.31 91 SER A C 1
ATOM 722 O O . SER A 1 91 ? 12.419 1.659 -2.317 1.00 92.31 91 SER A O 1
ATOM 724 N N . PHE A 1 92 ? 11.616 3.356 -3.542 1.00 94.62 92 PHE A N 1
ATOM 725 C CA . PHE A 1 92 ? 10.211 2.967 -3.435 1.00 94.62 92 PHE A CA 1
ATOM 726 C C . PHE A 1 92 ? 9.922 1.601 -4.079 1.00 94.62 92 PHE A C 1
ATOM 728 O O . PHE A 1 92 ? 9.264 0.753 -3.480 1.00 94.62 92 PHE A O 1
ATOM 735 N N . ILE A 1 93 ? 10.464 1.340 -5.270 1.00 94.00 93 ILE A N 1
ATOM 736 C CA . ILE A 1 93 ? 10.346 0.036 -5.938 1.00 94.00 93 ILE A CA 1
ATOM 737 C C . ILE A 1 93 ? 11.003 -1.060 -5.095 1.00 94.00 93 ILE A C 1
ATOM 739 O O . ILE A 1 93 ? 10.427 -2.135 -4.935 1.00 94.00 93 ILE A O 1
ATOM 743 N N . ALA A 1 94 ? 12.178 -0.794 -4.520 1.00 92.50 94 ALA A N 1
ATOM 744 C CA . ALA A 1 94 ? 12.838 -1.737 -3.626 1.00 92.50 94 ALA A CA 1
ATOM 745 C C . ALA A 1 94 ? 11.968 -2.056 -2.400 1.00 92.50 94 ALA A C 1
ATOM 747 O O . ALA A 1 94 ? 11.858 -3.219 -2.030 1.00 92.50 94 ALA A O 1
ATOM 748 N N . GLU A 1 95 ? 11.300 -1.062 -1.807 1.00 93.88 95 GLU A N 1
ATOM 749 C CA . GLU A 1 95 ? 10.357 -1.270 -0.700 1.00 93.88 95 GLU A CA 1
ATOM 750 C C . GLU A 1 95 ? 9.186 -2.176 -1.102 1.00 93.88 95 GLU A C 1
ATOM 752 O O . GLU A 1 95 ? 8.878 -3.120 -0.373 1.00 93.88 95 GLU A O 1
ATOM 757 N N . ILE A 1 96 ? 8.587 -1.951 -2.279 1.00 93.56 96 ILE A N 1
ATOM 758 C CA . ILE A 1 96 ? 7.517 -2.811 -2.812 1.00 93.56 96 ILE A CA 1
ATOM 759 C C . ILE A 1 96 ? 8.017 -4.246 -2.979 1.00 93.56 96 ILE A C 1
ATOM 761 O O . ILE A 1 96 ? 7.343 -5.180 -2.554 1.00 93.56 96 ILE A O 1
ATOM 765 N N . LEU A 1 97 ? 9.196 -4.437 -3.572 1.00 91.38 97 LEU A N 1
ATOM 766 C CA . LEU A 1 97 ? 9.757 -5.765 -3.827 1.00 91.38 97 LEU A CA 1
ATOM 767 C C . LEU A 1 97 ? 10.132 -6.495 -2.534 1.00 91.38 97 LEU A C 1
ATOM 769 O O . LEU A 1 97 ? 9.869 -7.689 -2.416 1.00 91.38 97 LEU A O 1
ATOM 773 N N . LEU A 1 98 ? 10.706 -5.788 -1.557 1.00 91.25 98 LEU A N 1
ATOM 774 C CA . LEU A 1 98 ? 11.029 -6.336 -0.238 1.00 91.25 98 LEU A CA 1
ATOM 775 C C . LEU A 1 98 ? 9.771 -6.781 0.513 1.00 91.25 98 LEU A C 1
ATOM 777 O O . LEU A 1 98 ? 9.808 -7.799 1.201 1.00 91.25 98 LEU A O 1
ATOM 781 N N . ALA A 1 99 ? 8.673 -6.037 0.371 1.00 91.56 99 ALA A N 1
ATOM 782 C CA . ALA A 1 99 ? 7.400 -6.374 0.993 1.00 91.56 99 ALA A CA 1
ATOM 783 C C . ALA A 1 99 ? 6.653 -7.493 0.254 1.00 91.56 99 ALA A C 1
ATOM 785 O O . ALA A 1 99 ? 6.028 -8.345 0.878 1.00 91.56 99 ALA A O 1
ATOM 786 N N . PHE A 1 100 ? 6.714 -7.505 -1.077 1.00 89.50 100 PHE A N 1
ATOM 787 C CA . PHE A 1 100 ? 6.009 -8.475 -1.911 1.00 89.50 100 PHE A CA 1
ATOM 788 C C . PHE A 1 100 ? 6.709 -9.843 -1.962 1.00 89.50 100 PHE A C 1
ATOM 790 O O . PHE A 1 100 ? 6.038 -10.875 -1.936 1.00 89.50 100 PHE A O 1
ATOM 797 N N . LEU A 1 101 ? 8.046 -9.860 -2.020 1.00 87.75 101 LEU A N 1
ATOM 798 C CA . LEU A 1 101 ? 8.868 -11.067 -2.177 1.00 87.75 101 LEU A CA 1
ATOM 799 C C . LEU A 1 101 ? 9.937 -11.202 -1.078 1.00 87.75 101 LEU A C 1
ATOM 801 O O . LEU A 1 101 ? 11.112 -11.420 -1.398 1.00 87.75 101 LEU A O 1
ATOM 805 N N . PRO A 1 102 ? 9.593 -11.107 0.219 1.00 88.62 102 PRO A N 1
ATOM 806 C CA . PRO A 1 102 ? 10.587 -11.149 1.290 1.00 88.62 102 PRO A CA 1
ATOM 807 C C . PRO A 1 102 ? 11.444 -12.426 1.263 1.00 88.62 102 PRO A C 1
ATOM 809 O O . PRO A 1 102 ? 12.644 -12.370 1.532 1.00 88.62 102 PRO A O 1
ATOM 812 N N . GLN A 1 103 ? 10.874 -13.552 0.829 1.00 88.50 103 GLN A N 1
ATOM 813 C CA . GLN A 1 103 ? 11.546 -14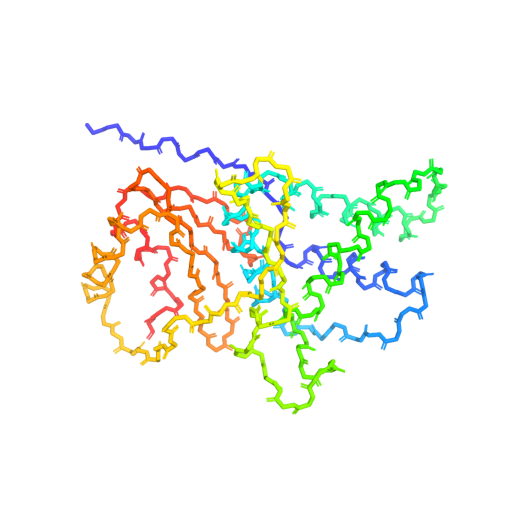.842 0.660 1.00 88.50 103 GLN A CA 1
ATOM 814 C C . GLN A 1 103 ? 12.695 -14.822 -0.360 1.00 88.50 103 GLN A C 1
ATOM 816 O O . GLN A 1 103 ? 13.631 -15.613 -0.245 1.00 88.50 103 GLN A O 1
ATOM 821 N N . LYS A 1 104 ? 12.654 -13.923 -1.356 1.00 88.06 104 LYS A N 1
ATOM 822 C CA . LYS A 1 104 ? 13.733 -13.769 -2.349 1.00 88.06 104 LYS A CA 1
ATOM 823 C C . LYS A 1 104 ? 14.963 -13.075 -1.756 1.00 88.06 104 LYS A C 1
ATOM 825 O O . LYS A 1 104 ? 16.062 -13.265 -2.266 1.00 88.06 104 LYS A O 1
ATOM 830 N N . PHE A 1 105 ? 14.787 -12.312 -0.676 1.00 87.44 105 PHE A N 1
ATOM 831 C CA . PHE A 1 105 ? 15.860 -11.584 0.011 1.00 87.44 105 PHE A CA 1
ATOM 832 C C . PHE A 1 105 ? 16.285 -12.260 1.319 1.00 87.44 105 PHE A C 1
ATOM 834 O O . PHE A 1 105 ? 17.424 -12.114 1.759 1.00 87.44 105 PHE A O 1
ATOM 841 N N . ASN A 1 106 ? 15.383 -13.015 1.944 1.00 86.88 106 ASN A N 1
ATOM 842 C CA . ASN A 1 106 ? 15.645 -13.807 3.135 1.00 86.88 106 ASN A CA 1
ATOM 843 C C . ASN A 1 106 ? 14.780 -15.073 3.117 1.00 86.88 106 ASN A C 1
ATOM 845 O O . ASN A 1 106 ? 13.578 -15.015 3.353 1.00 86.88 106 ASN A O 1
ATOM 849 N N . THR A 1 107 ? 15.408 -16.232 2.912 1.00 88.12 107 THR A N 1
ATOM 850 C CA . THR A 1 107 ? 14.728 -17.532 2.759 1.00 88.12 107 THR A CA 1
ATOM 851 C C . THR A 1 107 ? 13.982 -18.015 4.005 1.00 88.12 107 THR A C 1
ATOM 853 O O . THR A 1 107 ? 13.243 -18.992 3.929 1.00 88.12 107 THR A O 1
ATOM 856 N N . LYS A 1 108 ? 14.166 -17.354 5.156 1.00 90.81 108 LYS A N 1
ATOM 857 C CA . LYS A 1 108 ? 13.416 -17.627 6.392 1.00 90.81 108 LYS A CA 1
ATOM 858 C C . LYS A 1 108 ? 12.086 -16.877 6.467 1.00 90.81 108 LYS A C 1
ATOM 860 O O . LYS A 1 108 ? 11.366 -17.055 7.444 1.00 90.81 108 LYS A O 1
ATOM 865 N N . LEU A 1 109 ? 11.817 -15.995 5.508 1.00 87.62 109 LEU A N 1
ATOM 866 C CA . LEU A 1 109 ? 10.607 -15.189 5.451 1.00 87.62 109 LEU A CA 1
ATOM 867 C C . LEU A 1 109 ? 9.642 -15.731 4.400 1.00 87.62 109 LEU A C 1
ATOM 869 O O . LEU A 1 109 ? 10.036 -16.407 3.451 1.00 87.62 109 LEU A O 1
ATOM 873 N N . SER A 1 110 ? 8.376 -15.389 4.580 1.00 84.31 110 SER A N 1
ATOM 874 C CA . SER A 1 110 ? 7.254 -15.686 3.694 1.00 84.31 110 SER A CA 1
ATOM 875 C C . SER A 1 110 ? 6.477 -14.406 3.385 1.00 84.31 110 SER A C 1
ATOM 877 O O . SER A 1 110 ? 6.772 -13.354 3.947 1.00 84.31 110 SER A O 1
ATOM 879 N N . GLN A 1 111 ? 5.472 -14.463 2.511 1.00 80.00 111 GLN A N 1
ATOM 880 C CA . GLN A 1 111 ? 4.664 -13.283 2.181 1.00 80.00 111 GLN A CA 1
ATOM 881 C C . GLN A 1 111 ? 3.917 -12.702 3.401 1.00 80.00 111 GLN A C 1
ATOM 883 O O . GLN A 1 111 ? 3.673 -11.496 3.450 1.00 80.00 111 GLN A O 1
ATOM 888 N N . ASP A 1 112 ? 3.661 -13.515 4.431 1.00 81.56 112 ASP A N 1
ATOM 889 C CA . ASP A 1 112 ? 3.101 -13.068 5.717 1.00 81.56 112 ASP A CA 1
ATOM 890 C C . ASP A 1 112 ? 4.059 -12.141 6.490 1.00 81.56 112 ASP A C 1
ATOM 892 O O . ASP A 1 112 ? 3.657 -11.425 7.403 1.00 81.56 112 ASP A O 1
ATOM 896 N N . ASP A 1 113 ? 5.339 -12.116 6.112 1.00 83.56 113 ASP A N 1
ATOM 897 C CA . ASP A 1 113 ? 6.381 -11.272 6.692 1.00 83.56 113 ASP A CA 1
ATOM 898 C C . ASP A 1 113 ? 6.591 -9.953 5.924 1.00 83.56 113 ASP A C 1
ATOM 900 O O . ASP A 1 113 ? 7.629 -9.307 6.094 1.00 83.56 113 ASP A O 1
ATOM 904 N N . ASN A 1 114 ? 5.625 -9.538 5.095 1.00 80.06 114 ASN A N 1
ATOM 905 C CA . ASN A 1 114 ? 5.704 -8.378 4.191 1.00 80.06 114 ASN A CA 1
ATOM 906 C C . ASN A 1 114 ? 6.157 -7.052 4.844 1.00 80.06 114 ASN A C 1
ATOM 908 O O . ASN A 1 114 ? 6.751 -6.208 4.179 1.00 80.06 114 ASN A O 1
ATOM 912 N N . GLY A 1 115 ? 5.958 -6.864 6.150 1.00 81.38 115 GLY A N 1
ATOM 913 C CA . GLY A 1 115 ? 6.458 -5.693 6.877 1.00 81.38 115 GLY A CA 1
ATOM 914 C C . GLY A 1 115 ? 7.916 -5.797 7.351 1.00 81.38 115 GLY A C 1
ATOM 915 O O . GLY A 1 115 ? 8.573 -4.778 7.545 1.00 81.38 115 GLY A O 1
ATOM 916 N N . LYS A 1 116 ? 8.472 -7.002 7.542 1.00 83.88 116 LYS A N 1
ATOM 917 C CA . LYS A 1 116 ? 9.729 -7.192 8.301 1.00 83.88 116 LYS A CA 1
ATOM 918 C C . LYS A 1 116 ? 10.966 -6.603 7.623 1.00 83.88 116 LYS A C 1
ATOM 920 O O . LYS A 1 116 ? 11.909 -6.196 8.306 1.00 83.88 116 LYS A O 1
ATOM 925 N N . LEU A 1 117 ? 10.974 -6.575 6.291 1.00 83.62 117 LEU A N 1
ATOM 926 C CA . LEU A 1 117 ? 12.071 -6.010 5.500 1.00 83.62 117 LEU A CA 1
ATOM 927 C C . LEU A 1 117 ? 11.889 -4.516 5.199 1.00 83.62 117 LEU A C 1
ATOM 929 O O . LEU A 1 117 ? 12.814 -3.873 4.702 1.00 83.62 117 LEU A O 1
ATOM 933 N N . VAL A 1 118 ? 10.729 -3.951 5.535 1.00 85.00 118 VAL A N 1
ATOM 934 C CA . VAL A 1 118 ? 10.412 -2.541 5.332 1.00 85.00 118 VAL A CA 1
ATOM 935 C C . VAL A 1 118 ? 10.793 -1.750 6.586 1.00 85.00 118 VAL A C 1
ATOM 937 O O . VAL A 1 118 ? 10.423 -2.093 7.711 1.00 85.00 118 VAL A O 1
ATOM 940 N N . LYS A 1 119 ? 11.568 -0.677 6.397 1.00 86.69 119 LYS A N 1
ATOM 941 C CA . LYS A 1 119 ? 11.995 0.219 7.480 1.00 86.69 119 LYS A CA 1
ATOM 942 C C . LYS A 1 119 ? 11.113 1.459 7.528 1.00 86.69 119 LYS A C 1
ATOM 944 O O . LYS A 1 119 ? 10.921 2.086 6.489 1.00 86.69 119 LYS A O 1
ATOM 949 N N . ILE A 1 120 ? 10.663 1.819 8.724 1.00 84.56 120 ILE A N 1
ATOM 950 C CA . ILE A 1 120 ? 10.013 3.093 9.039 1.00 84.56 120 ILE A CA 1
ATOM 951 C C . ILE A 1 120 ? 11.037 4.076 9.605 1.00 84.56 120 ILE A C 1
ATOM 953 O O . ILE A 1 120 ? 11.921 3.692 10.378 1.00 84.56 120 ILE A O 1
ATOM 957 N N . LEU A 1 121 ? 10.917 5.337 9.209 1.00 83.38 121 LEU A N 1
ATOM 958 C CA . LEU A 1 121 ? 11.604 6.468 9.817 1.00 83.38 121 LEU A CA 1
ATOM 959 C C . LEU A 1 121 ? 10.820 6.909 11.049 1.00 83.38 121 LEU A C 1
ATOM 961 O O . LEU A 1 121 ? 9.643 7.238 10.949 1.00 83.38 121 LEU A O 1
ATOM 965 N N . ILE A 1 122 ? 11.481 6.930 12.200 1.00 74.69 122 ILE A N 1
ATOM 966 C CA . ILE A 1 122 ? 10.904 7.425 13.448 1.00 74.69 122 ILE A CA 1
ATOM 967 C C . ILE A 1 122 ? 11.674 8.681 13.841 1.00 74.69 122 ILE A C 1
ATOM 969 O O . ILE A 1 122 ? 12.908 8.673 13.892 1.00 74.69 122 ILE A O 1
ATOM 973 N N . GLU A 1 123 ? 10.951 9.769 14.096 1.00 67.88 123 GLU A N 1
ATOM 974 C CA . GLU A 1 123 ? 11.539 10.967 14.687 1.00 67.88 123 GLU A CA 1
ATOM 975 C C . GLU A 1 123 ? 11.754 10.723 16.179 1.00 67.88 123 GLU A C 1
ATOM 977 O O . GLU A 1 123 ? 10.824 10.394 16.915 1.00 67.88 123 GLU A O 1
ATOM 982 N N . ASN A 1 124 ? 13.005 10.826 16.628 1.00 57.91 124 ASN A N 1
ATOM 983 C CA . ASN A 1 124 ? 13.318 10.675 18.039 1.00 57.91 124 ASN A CA 1
ATOM 984 C C . ASN A 1 124 ? 12.985 11.990 18.765 1.00 57.91 124 ASN A C 1
ATOM 986 O O . ASN A 1 124 ? 13.667 12.999 18.579 1.00 57.91 124 ASN A O 1
ATOM 990 N N . GLU A 1 125 ? 11.941 11.989 19.600 1.00 57.97 125 GLU A N 1
ATOM 991 C CA . GLU A 1 125 ? 11.474 13.178 20.337 1.00 57.97 125 GLU A CA 1
ATOM 992 C C . GLU A 1 125 ? 12.564 13.814 21.217 1.00 57.97 125 GLU A C 1
ATOM 994 O O . GLU A 1 125 ? 12.515 15.009 21.506 1.00 57.97 125 GLU A O 1
ATOM 999 N N . LYS A 1 126 ? 13.571 13.034 21.637 1.00 57.44 126 LYS A N 1
ATOM 1000 C CA . LYS A 1 126 ? 14.661 13.512 22.502 1.00 57.44 126 LYS A CA 1
ATOM 1001 C C . LYS A 1 126 ? 15.758 14.257 21.749 1.00 57.44 126 LYS A C 1
ATOM 1003 O O . LYS A 1 126 ? 16.467 15.060 22.347 1.00 57.44 126 LYS A O 1
ATOM 1008 N N . GLU A 1 127 ? 15.894 14.010 20.451 1.00 53.69 127 GLU A N 1
ATOM 1009 C CA . GLU A 1 127 ? 16.931 14.594 19.609 1.00 53.69 127 GLU A CA 1
ATOM 1010 C C . GLU A 1 127 ? 16.320 14.867 18.236 1.00 53.69 127 GLU A C 1
ATOM 1012 O O . GLU A 1 127 ? 16.408 14.039 17.329 1.00 53.69 127 GLU A O 1
ATOM 1017 N N . SER A 1 128 ? 15.693 16.040 18.087 1.00 52.91 128 SER A N 1
ATOM 1018 C CA . SER A 1 128 ? 14.863 16.482 16.947 1.00 52.91 128 SER A CA 1
ATOM 1019 C C . SER A 1 128 ? 15.579 16.569 15.581 1.00 52.91 128 SER A C 1
ATOM 1021 O O . SER A 1 128 ? 15.183 17.338 14.707 1.00 52.91 128 SER A O 1
ATOM 1023 N N . LYS A 1 129 ? 16.676 15.831 15.387 1.00 54.84 129 LYS A N 1
ATOM 1024 C CA . LYS A 1 129 ? 17.469 15.745 14.157 1.00 54.84 129 LYS A CA 1
ATOM 1025 C C . LYS A 1 129 ? 17.897 14.320 13.785 1.00 54.84 129 LYS A C 1
ATOM 1027 O O . LYS A 1 129 ? 18.402 14.147 12.677 1.00 54.84 129 LYS A O 1
ATOM 1032 N N . ILE A 1 130 ? 17.701 13.311 14.641 1.00 52.81 130 ILE A N 1
ATOM 1033 C CA . ILE A 1 130 ? 18.040 11.921 14.304 1.00 52.81 130 ILE A CA 1
ATOM 1034 C C . ILE A 1 130 ? 16.771 11.177 13.892 1.00 52.81 130 ILE A C 1
ATOM 1036 O O . ILE A 1 130 ? 15.882 10.924 14.704 1.00 52.81 130 ILE A O 1
ATOM 1040 N N . LYS A 1 131 ? 16.700 10.817 12.606 1.00 64.56 131 LYS A N 1
ATOM 1041 C CA . LYS A 1 131 ? 15.714 9.861 12.098 1.00 64.56 131 LYS A CA 1
ATOM 1042 C C . LYS A 1 131 ? 16.273 8.464 12.301 1.00 64.56 131 LYS A C 1
ATOM 1044 O O . LYS A 1 131 ? 17.138 8.022 11.544 1.00 64.56 131 LYS A O 1
ATOM 1049 N N . GLU A 1 132 ? 15.813 7.784 13.341 1.00 71.62 132 GLU A N 1
ATOM 1050 C CA . GLU A 1 132 ? 16.125 6.370 13.512 1.00 71.62 132 GLU A CA 1
ATOM 1051 C C . GLU A 1 132 ? 15.317 5.550 12.508 1.00 71.62 132 GLU A C 1
ATOM 1053 O O . GLU A 1 132 ? 14.185 5.891 12.160 1.00 71.62 132 GLU A O 1
ATOM 1058 N N . THR A 1 133 ? 15.906 4.458 12.021 1.00 75.88 133 THR A N 1
ATOM 1059 C CA . THR A 1 133 ? 15.178 3.500 11.187 1.00 75.88 133 THR A CA 1
ATOM 1060 C C . THR A 1 133 ? 14.873 2.259 11.998 1.00 75.88 133 THR A C 1
ATOM 1062 O O . THR A 1 133 ? 15.778 1.623 12.539 1.00 75.88 133 THR A O 1
ATOM 1065 N N . LYS A 1 134 ? 13.597 1.886 12.058 1.00 80.44 134 LYS A N 1
ATOM 1066 C CA . LYS A 1 134 ? 13.151 0.653 12.708 1.00 80.44 134 LYS A CA 1
ATOM 1067 C C . LYS A 1 134 ? 12.436 -0.219 11.689 1.00 80.44 134 LYS A C 1
ATOM 1069 O O . LYS A 1 134 ? 11.686 0.286 10.861 1.00 80.44 134 LYS A O 1
ATOM 1074 N N . SER A 1 135 ? 12.665 -1.527 11.721 1.00 76.94 135 SER A N 1
ATOM 1075 C CA . SER A 1 135 ? 11.842 -2.449 10.932 1.00 76.94 135 SER A CA 1
ATOM 1076 C C . SER A 1 135 ? 10.403 -2.421 11.436 1.00 76.94 135 SER A C 1
ATOM 1078 O O . SER A 1 135 ? 10.173 -2.381 12.651 1.00 76.94 135 SER A O 1
ATOM 1080 N N . MET A 1 136 ? 9.434 -2.491 10.524 1.00 81.44 136 MET A N 1
ATOM 1081 C CA . MET A 1 136 ? 8.058 -2.746 10.936 1.00 81.44 136 MET A CA 1
ATOM 1082 C C . MET A 1 136 ? 7.986 -4.135 11.573 1.00 81.44 136 MET A C 1
ATOM 1084 O O . MET A 1 136 ? 8.522 -5.117 11.058 1.00 81.44 136 MET A O 1
ATOM 1088 N N . THR A 1 137 ? 7.344 -4.210 12.735 1.00 75.25 137 THR A N 1
ATOM 1089 C CA . THR A 1 137 ? 7.149 -5.464 13.465 1.00 75.25 137 THR A CA 1
ATOM 1090 C C . THR A 1 137 ? 5.661 -5.706 13.608 1.00 75.25 137 THR A C 1
ATOM 1092 O O . THR A 1 137 ? 4.928 -4.826 14.060 1.00 75.25 137 THR A O 1
ATOM 1095 N N . LEU A 1 138 ? 5.214 -6.896 13.208 1.00 78.19 138 LEU A N 1
ATOM 1096 C CA . LEU A 1 138 ? 3.845 -7.332 13.447 1.00 78.19 138 LEU A CA 1
ATOM 1097 C C . LEU A 1 138 ? 3.652 -7.482 14.957 1.00 78.19 138 LEU A C 1
ATOM 1099 O O . LEU A 1 138 ? 4.267 -8.346 15.579 1.00 78.19 138 LEU A O 1
ATOM 1103 N N . GLN A 1 139 ? 2.824 -6.617 15.539 1.00 82.06 139 GLN A N 1
ATOM 1104 C CA . GLN A 1 139 ? 2.432 -6.716 16.949 1.00 82.06 139 GLN A CA 1
ATOM 1105 C C . GLN A 1 139 ? 1.437 -7.862 17.155 1.00 82.06 139 GLN A C 1
ATOM 1107 O O . GLN A 1 139 ? 1.483 -8.567 18.158 1.00 82.06 139 GLN A O 1
ATOM 1112 N N . TYR A 1 140 ? 0.566 -8.068 16.165 1.00 82.19 140 TYR A N 1
ATOM 1113 C CA . TYR A 1 140 ? -0.442 -9.116 16.138 1.00 82.19 140 TYR A CA 1
ATOM 1114 C C . TYR A 1 140 ? -0.501 -9.718 14.731 1.00 82.19 140 TYR A C 1
ATOM 1116 O O . TYR A 1 140 ? -0.432 -8.986 13.746 1.00 82.19 140 TYR A O 1
ATOM 1124 N N . ASN A 1 141 ? -0.639 -11.041 14.646 1.00 83.75 141 ASN A N 1
ATOM 1125 C CA . ASN A 1 141 ? -0.963 -11.762 13.417 1.00 83.75 141 ASN A CA 1
ATOM 1126 C C . ASN A 1 141 ? -2.067 -12.769 13.759 1.00 83.75 141 ASN A C 1
ATOM 1128 O O . ASN A 1 141 ? -1.825 -13.725 14.497 1.00 83.75 141 ASN A O 1
ATOM 1132 N N . LEU A 1 142 ? -3.294 -12.483 13.322 1.00 82.69 142 LEU A N 1
ATOM 1133 C CA . LEU A 1 142 ? -4.497 -13.198 13.740 1.00 82.69 142 LEU A CA 1
ATOM 1134 C C . LEU A 1 142 ? -5.264 -13.681 12.509 1.00 82.69 142 LEU A C 1
ATOM 1136 O O . LEU A 1 142 ? -5.801 -12.872 11.757 1.00 82.69 142 LEU A O 1
ATOM 1140 N N . GLY A 1 143 ? -5.363 -14.999 12.344 1.00 83.62 143 GLY A N 1
ATOM 1141 C CA . GLY A 1 143 ? -6.306 -15.613 11.411 1.00 83.62 143 GLY A CA 1
ATOM 1142 C C . GLY A 1 143 ? -7.680 -15.732 12.065 1.00 83.62 143 GLY A C 1
ATOM 1143 O O . GLY A 1 143 ? -7.807 -16.365 13.114 1.00 83.62 143 GLY A O 1
ATOM 1144 N N . LEU A 1 144 ? -8.703 -15.111 11.475 1.00 83.44 144 LEU A N 1
ATOM 1145 C CA . LEU A 1 144 ? -10.058 -15.085 12.026 1.00 83.44 144 LEU A CA 1
ATOM 1146 C C . LEU A 1 144 ? -11.098 -15.283 10.920 1.00 83.44 144 LEU A C 1
ATOM 1148 O O . LEU A 1 144 ? -11.146 -14.517 9.963 1.00 83.44 144 LEU A O 1
ATOM 1152 N N . THR A 1 145 ? -11.985 -16.259 11.105 1.00 84.88 145 THR A N 1
ATOM 1153 C CA . THR A 1 145 ? -13.244 -16.363 10.357 1.00 84.88 145 THR A CA 1
ATOM 1154 C C . THR A 1 145 ? -14.362 -15.879 11.268 1.00 84.88 145 THR A C 1
ATOM 1156 O O . THR A 1 145 ? -14.616 -16.477 12.315 1.00 84.88 145 THR A O 1
ATOM 1159 N N . ALA A 1 146 ? -15.005 -14.768 10.914 1.00 85.62 146 ALA A N 1
ATOM 1160 C CA . ALA A 1 146 ? -15.984 -14.124 11.779 1.00 85.62 146 ALA A CA 1
ATOM 1161 C C . ALA A 1 146 ? -17.075 -13.419 10.970 1.00 85.62 146 ALA A C 1
ATOM 1163 O O . ALA A 1 146 ? -16.842 -12.954 9.857 1.00 85.62 146 ALA A O 1
ATOM 1164 N N . SER A 1 147 ? -18.274 -13.302 11.545 1.00 89.25 147 SER A N 1
ATOM 1165 C CA . SER A 1 147 ? -19.360 -12.552 10.914 1.00 89.25 147 SER A CA 1
ATOM 1166 C C . SER A 1 147 ? -19.019 -11.057 10.813 1.00 89.25 147 SER A C 1
ATOM 1168 O O . SER A 1 147 ? -18.276 -10.535 11.654 1.00 89.25 147 SER A O 1
ATOM 1170 N N . PRO A 1 148 ? -19.636 -10.309 9.877 1.00 89.06 148 PRO A N 1
ATOM 1171 C CA . PRO A 1 148 ? -19.457 -8.858 9.780 1.00 89.06 148 PRO A CA 1
ATOM 1172 C C . PRO A 1 148 ? -19.687 -8.123 11.112 1.00 89.06 148 PRO A C 1
ATOM 1174 O O . PRO A 1 148 ? -18.952 -7.205 11.462 1.00 89.06 148 PRO A O 1
ATOM 1177 N N . SER A 1 149 ? -20.661 -8.566 11.914 1.00 90.75 149 SER A N 1
ATOM 1178 C CA . SER A 1 149 ? -20.936 -7.987 13.235 1.00 90.75 149 SER A CA 1
ATOM 1179 C C . SER A 1 149 ? -19.778 -8.139 14.227 1.00 90.75 149 SER A C 1
ATOM 1181 O O . SER A 1 149 ? -19.557 -7.238 15.036 1.00 90.75 149 SER A O 1
ATOM 1183 N N . VAL A 1 150 ? -19.031 -9.245 14.172 1.00 90.94 150 VAL A N 1
ATOM 1184 C CA . VAL A 1 150 ? -17.847 -9.470 15.011 1.00 90.94 150 VAL A CA 1
ATOM 1185 C C . VAL A 1 150 ? -16.683 -8.615 14.515 1.00 90.94 150 VAL A C 1
ATOM 1187 O O . VAL A 1 150 ? -16.044 -7.948 15.326 1.00 90.94 150 VAL A O 1
ATOM 1190 N N . TRP A 1 151 ? -16.468 -8.525 13.200 1.00 90.56 151 TRP A N 1
ATOM 1191 C CA . TRP A 1 151 ? -15.476 -7.613 12.618 1.00 90.56 151 TRP A CA 1
ATOM 1192 C C . TRP A 1 151 ? -15.711 -6.154 13.012 1.00 90.56 151 TRP A C 1
ATOM 1194 O O . TRP A 1 151 ? -14.787 -5.483 13.468 1.00 90.56 151 TRP A O 1
ATOM 1204 N N . THR A 1 152 ? -16.959 -5.680 12.965 1.00 91.88 152 THR A N 1
ATOM 1205 C CA . THR A 1 152 ? -17.316 -4.340 13.456 1.00 91.88 152 THR A CA 1
ATOM 1206 C C . THR A 1 152 ? -16.913 -4.137 14.924 1.00 91.88 152 THR A C 1
ATOM 1208 O O . THR A 1 152 ? -16.426 -3.067 15.292 1.00 91.88 152 THR A O 1
ATOM 1211 N N . GLN A 1 153 ? -17.075 -5.151 15.783 1.00 92.25 153 GLN A N 1
ATOM 1212 C CA . GLN A 1 153 ? -16.656 -5.066 17.188 1.00 92.25 153 GLN A CA 1
ATOM 1213 C C . GLN A 1 153 ? -15.133 -5.055 17.349 1.00 92.25 153 GLN A C 1
ATOM 1215 O O . GLN A 1 153 ? -14.627 -4.342 18.216 1.00 92.25 153 GLN A O 1
ATOM 1220 N N . ILE A 1 154 ? -14.408 -5.809 16.521 1.00 89.88 154 ILE A N 1
ATOM 1221 C CA . ILE A 1 154 ? -12.942 -5.810 16.490 1.00 89.88 154 ILE A CA 1
ATOM 1222 C C . ILE A 1 154 ? -12.433 -4.424 16.083 1.00 89.88 154 ILE A C 1
ATOM 1224 O O . ILE A 1 154 ? -11.656 -3.816 16.818 1.00 89.88 154 ILE A O 1
ATOM 1228 N N . PHE A 1 155 ? -12.935 -3.859 14.982 1.00 90.69 155 PHE A N 1
ATOM 1229 C CA . PHE A 1 155 ? -12.542 -2.520 14.532 1.00 90.69 155 PHE A CA 1
ATOM 1230 C C . PHE A 1 155 ? -12.859 -1.434 15.561 1.00 90.69 155 PHE A C 1
ATOM 1232 O O . PHE A 1 155 ? -12.084 -0.492 15.719 1.00 90.69 155 PHE A O 1
ATOM 1239 N N . LYS A 1 156 ? -13.921 -1.606 16.356 1.00 91.12 156 LYS A N 1
ATOM 1240 C CA . LYS A 1 156 ? -14.239 -0.697 17.465 1.00 91.12 156 LYS A CA 1
ATOM 1241 C C . LYS A 1 156 ? -13.145 -0.667 18.535 1.00 91.12 156 LYS A C 1
ATOM 1243 O O . LYS A 1 156 ? -12.951 0.361 19.178 1.00 91.12 156 LYS A O 1
ATOM 1248 N N . LYS A 1 157 ? -12.425 -1.775 18.746 1.00 88.81 157 LYS A N 1
ATOM 1249 C CA . LYS A 1 157 ? -11.281 -1.821 19.673 1.00 88.81 157 LYS A CA 1
ATOM 1250 C C . LYS A 1 157 ? -10.070 -1.072 19.119 1.00 88.81 157 LYS A C 1
ATOM 1252 O O . LYS A 1 157 ? -9.357 -0.449 19.898 1.00 88.81 157 LYS A O 1
ATOM 1257 N N . PHE A 1 158 ? -9.878 -1.089 17.802 1.00 86.25 158 PHE A N 1
ATOM 1258 C CA . PHE A 1 158 ? -8.770 -0.399 17.140 1.00 86.25 158 PHE A CA 1
ATOM 1259 C C . PHE A 1 158 ? -9.017 1.091 16.904 1.00 86.25 158 PHE A C 1
ATOM 1261 O O . PHE A 1 158 ? -8.059 1.853 16.868 1.00 86.25 158 PHE A O 1
ATOM 1268 N N . LYS A 1 159 ? -10.279 1.528 16.802 1.00 84.31 159 LYS A N 1
ATOM 1269 C CA . LYS A 1 159 ? -10.642 2.914 16.462 1.00 84.31 159 LYS A CA 1
ATOM 1270 C C . LYS A 1 159 ? -9.985 3.988 17.340 1.00 84.31 159 LYS A C 1
ATOM 1272 O O . LYS A 1 159 ? -9.758 5.100 16.879 1.00 84.31 159 LYS A O 1
ATOM 1277 N N . ASN A 1 160 ? -9.689 3.655 18.595 1.00 81.75 160 ASN A N 1
ATOM 1278 C CA . ASN A 1 160 ? -9.110 4.586 19.565 1.00 81.75 160 ASN A CA 1
ATOM 1279 C C . ASN A 1 160 ? -7.578 4.492 19.669 1.00 81.75 160 ASN A C 1
ATOM 1281 O O . ASN A 1 160 ? -6.994 5.130 20.540 1.00 81.75 160 ASN A O 1
ATOM 1285 N N . ILE A 1 161 ? -6.933 3.672 18.837 1.00 86.31 161 ILE A N 1
ATOM 1286 C CA . ILE A 1 161 ? -5.479 3.519 18.808 1.00 86.31 161 ILE A CA 1
ATOM 1287 C C . ILE A 1 161 ? -4.959 4.340 17.631 1.00 86.31 161 ILE A C 1
ATOM 1289 O O . ILE A 1 161 ? -4.823 3.835 16.517 1.00 86.31 161 ILE A O 1
ATOM 1293 N N . ASP A 1 162 ? -4.727 5.625 17.879 1.00 86.25 162 ASP A N 1
ATOM 1294 C CA . ASP A 1 162 ? -4.161 6.528 16.879 1.00 86.25 162 ASP A CA 1
ATOM 1295 C C . ASP A 1 162 ? -2.735 6.095 16.500 1.00 86.25 162 ASP A C 1
ATOM 1297 O O . ASP A 1 162 ? -2.001 5.552 17.331 1.00 86.25 162 ASP A O 1
ATOM 1301 N N . GLY A 1 163 ? -2.363 6.259 15.228 1.00 86.69 163 GLY A N 1
ATOM 1302 C CA . GLY A 1 163 ? -1.073 5.781 14.723 1.00 86.69 163 GLY A CA 1
ATOM 1303 C C . GLY A 1 163 ? -0.995 4.257 14.549 1.00 86.69 163 GLY A C 1
ATOM 1304 O O . GLY A 1 163 ? 0.091 3.706 14.373 1.00 86.69 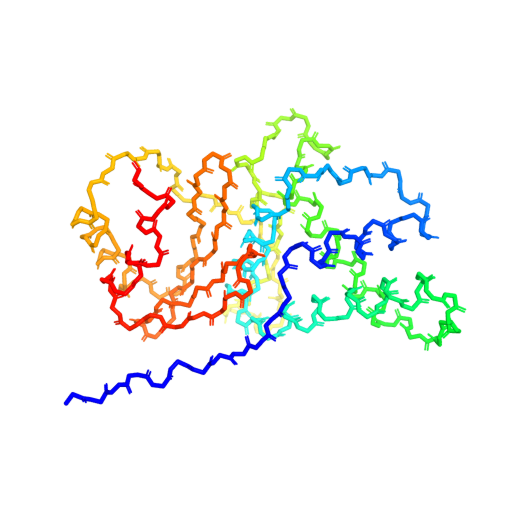163 GLY A O 1
ATOM 1305 N N . CYS A 1 164 ? -2.125 3.544 14.596 1.00 89.19 164 CYS A N 1
ATOM 1306 C CA . CYS A 1 164 ? -2.178 2.110 14.315 1.00 89.19 164 CYS A CA 1
ATOM 1307 C C . CYS A 1 164 ? -2.329 1.853 12.810 1.00 89.19 164 CYS A C 1
ATOM 1309 O O . CYS A 1 164 ? -3.293 2.303 12.196 1.00 89.19 164 CYS A O 1
ATOM 1311 N N . ALA A 1 165 ? -1.413 1.081 12.225 1.00 92.38 165 ALA A N 1
ATOM 1312 C CA . ALA A 1 165 ? -1.536 0.570 10.863 1.00 92.38 165 ALA A CA 1
ATOM 1313 C C . ALA A 1 165 ? -1.733 -0.950 10.880 1.00 92.38 165 ALA A C 1
ATOM 1315 O O . ALA A 1 165 ? -1.094 -1.658 11.660 1.00 92.38 165 ALA A O 1
ATOM 1316 N N . MET A 1 166 ? -2.600 -1.449 10.005 1.00 91.75 166 MET A N 1
ATOM 1317 C CA . MET A 1 166 ? -2.891 -2.870 9.855 1.00 91.75 166 MET A CA 1
ATOM 1318 C C . MET A 1 166 ? -3.080 -3.226 8.385 1.00 91.75 166 MET A C 1
ATOM 1320 O O . MET A 1 166 ? -3.600 -2.431 7.602 1.00 91.75 166 MET A O 1
ATOM 1324 N N . THR A 1 167 ? -2.700 -4.445 8.030 1.00 91.38 167 THR A N 1
ATOM 1325 C CA . THR A 1 167 ? -3.134 -5.081 6.791 1.00 91.38 167 THR A CA 1
ATOM 1326 C C . THR A 1 167 ? -4.290 -6.026 7.099 1.00 91.38 167 THR A C 1
ATOM 1328 O O . THR A 1 167 ? -4.330 -6.654 8.158 1.00 91.38 167 THR A O 1
ATOM 1331 N N . ILE A 1 168 ? -5.253 -6.108 6.186 1.00 89.94 168 ILE A N 1
ATOM 1332 C CA . ILE A 1 168 ? -6.324 -7.109 6.229 1.00 89.94 168 ILE A CA 1
ATOM 1333 C C . ILE A 1 168 ? -6.171 -7.936 4.960 1.00 89.94 168 ILE A C 1
ATOM 1335 O O . ILE A 1 168 ? -6.083 -7.375 3.868 1.00 89.94 168 ILE A O 1
ATOM 1339 N N . THR A 1 169 ? -6.095 -9.255 5.114 1.00 86.62 169 THR A N 1
ATOM 1340 C CA . THR A 1 169 ? -5.735 -10.169 4.027 1.00 86.62 169 THR A CA 1
ATOM 1341 C C . THR A 1 169 ? -6.714 -11.333 3.958 1.00 86.62 169 THR A C 1
ATOM 1343 O O . THR A 1 169 ? -7.029 -11.949 4.976 1.00 86.62 169 THR A O 1
ATOM 1346 N N . SER A 1 170 ? -7.159 -11.641 2.744 1.00 84.69 170 SER A N 1
ATOM 1347 C CA . SER A 1 170 ? -7.795 -12.896 2.346 1.00 84.69 170 SER A CA 1
ATOM 1348 C C . SER A 1 170 ? -6.811 -13.705 1.480 1.00 84.69 170 SER A C 1
ATOM 1350 O O . SER A 1 170 ? -5.757 -13.185 1.109 1.00 84.69 170 SER A O 1
ATOM 1352 N N . PRO A 1 171 ? -7.111 -14.963 1.105 1.00 82.06 171 PRO A N 1
ATOM 1353 C CA . PRO A 1 171 ? -6.211 -15.755 0.262 1.00 82.06 171 PRO A CA 1
ATOM 1354 C C . PRO A 1 171 ? -5.842 -15.113 -1.086 1.00 82.06 171 PRO A C 1
ATOM 1356 O O . PRO A 1 171 ? -4.844 -15.502 -1.685 1.00 82.06 171 PRO A O 1
ATOM 1359 N N . THR A 1 172 ? -6.644 -14.167 -1.583 1.00 83.00 172 THR A N 1
ATOM 1360 C CA . THR A 1 172 ? -6.469 -13.567 -2.916 1.00 83.00 172 THR A CA 1
ATOM 1361 C C . THR A 1 172 ? -6.398 -12.043 -2.904 1.00 83.00 172 THR A C 1
ATOM 1363 O O . THR A 1 172 ? -6.292 -11.442 -3.972 1.00 83.00 172 THR A O 1
ATOM 1366 N N . HIS A 1 173 ? -6.500 -11.395 -1.740 1.00 88.38 173 HIS A N 1
ATOM 1367 C CA . HIS A 1 173 ? -6.561 -9.938 -1.657 1.00 88.38 173 HIS A CA 1
ATOM 1368 C C . HIS A 1 173 ? -5.957 -9.408 -0.360 1.00 88.38 173 HIS A C 1
ATOM 1370 O O . HIS A 1 173 ? -6.093 -10.013 0.702 1.00 88.38 173 HIS A O 1
ATOM 1376 N N . SER A 1 174 ? -5.321 -8.245 -0.439 1.00 90.19 174 SER A N 1
ATOM 1377 C CA . SER A 1 174 ? -4.774 -7.539 0.714 1.00 90.19 174 SER A CA 1
ATOM 1378 C C . SER A 1 174 ? -5.018 -6.050 0.586 1.00 90.19 174 SER A C 1
ATOM 1380 O O . SER A 1 174 ? -4.819 -5.456 -0.473 1.00 90.19 174 SER A O 1
ATOM 1382 N N . ILE A 1 175 ? -5.357 -5.441 1.710 1.00 92.75 175 ILE A N 1
ATOM 1383 C CA . ILE A 1 175 ? -5.580 -4.005 1.842 1.00 92.75 175 ILE A CA 1
ATOM 1384 C C . ILE A 1 175 ? -4.816 -3.463 3.041 1.00 92.75 175 ILE A C 1
ATOM 1386 O O . ILE A 1 175 ? -4.384 -4.219 3.917 1.00 92.75 175 ILE A O 1
ATOM 1390 N N . ALA A 1 176 ? -4.714 -2.143 3.113 1.00 94.38 176 ALA A N 1
ATOM 1391 C CA . ALA A 1 176 ? -4.169 -1.451 4.264 1.00 94.38 176 ALA A CA 1
ATOM 1392 C C . ALA A 1 176 ? -5.212 -0.554 4.926 1.00 94.38 176 ALA A C 1
ATOM 1394 O O . ALA A 1 176 ? -6.033 0.081 4.263 1.00 94.38 176 ALA A O 1
ATOM 1395 N N . VAL A 1 177 ? -5.137 -0.475 6.250 1.00 94.69 177 VAL A N 1
ATOM 1396 C CA . VAL A 1 177 ? -5.932 0.428 7.075 1.00 94.69 177 VAL A CA 1
ATOM 1397 C C . VAL A 1 177 ? -4.996 1.149 8.033 1.00 94.69 177 VAL A C 1
ATOM 1399 O O . VAL A 1 177 ? -4.170 0.527 8.700 1.00 94.69 177 VAL A O 1
ATOM 1402 N N . PHE A 1 178 ? -5.133 2.465 8.114 1.00 94.75 178 PHE A N 1
ATOM 1403 C CA . PHE A 1 178 ? -4.408 3.307 9.051 1.00 94.75 178 PHE A CA 1
ATOM 1404 C C . PHE A 1 178 ? -5.379 4.131 9.893 1.00 94.75 178 PHE A C 1
ATOM 1406 O O . PHE A 1 178 ? -6.313 4.742 9.373 1.00 94.75 178 PHE A O 1
ATOM 1413 N N . MET A 1 179 ? -5.163 4.128 11.203 1.00 94.06 179 MET A N 1
ATOM 1414 C CA . MET A 1 179 ? -5.933 4.900 12.163 1.00 94.06 179 MET A CA 1
ATOM 1415 C C . MET A 1 179 ? -5.326 6.278 12.342 1.00 94.06 179 MET A C 1
ATOM 1417 O O . MET A 1 179 ? -4.209 6.398 12.847 1.00 94.06 179 MET A O 1
ATOM 1421 N N . LYS A 1 180 ? -6.095 7.302 11.968 1.00 92.12 180 LYS A N 1
ATOM 1422 C CA . LYS A 1 180 ? -5.739 8.698 12.210 1.00 92.12 180 LYS A CA 1
ATOM 1423 C C . LYS A 1 180 ? -6.973 9.518 12.555 1.00 92.12 180 LYS A C 1
ATOM 1425 O O . LYS A 1 180 ? -7.979 9.445 11.845 1.00 92.12 180 LYS A O 1
ATOM 1430 N N . ASP A 1 181 ? -6.905 10.282 13.640 1.00 90.69 181 ASP A N 1
ATOM 1431 C CA . ASP A 1 181 ? -7.970 11.189 14.096 1.00 90.69 181 ASP A CA 1
ATOM 1432 C C . ASP A 1 181 ? -9.321 10.474 14.311 1.00 90.69 181 ASP A C 1
ATOM 1434 O O . ASP A 1 181 ? -10.396 10.986 13.982 1.00 90.69 181 ASP A O 1
ATOM 1438 N N . GLY A 1 182 ? -9.273 9.234 14.813 1.00 89.50 182 GLY A N 1
ATOM 1439 C CA . GLY A 1 182 ? -10.458 8.399 15.039 1.00 89.50 182 GLY A CA 1
ATOM 1440 C C . GLY A 1 182 ? -11.165 7.924 13.761 1.00 89.50 182 GLY A C 1
ATOM 1441 O O . GLY A 1 182 ? -12.300 7.440 13.835 1.00 89.50 182 GLY A O 1
ATOM 1442 N N . LYS A 1 183 ? -10.518 8.051 12.596 1.00 92.50 183 LYS A N 1
ATOM 1443 C CA . LYS A 1 183 ? -11.016 7.606 11.289 1.00 92.50 183 LYS A CA 1
ATOM 1444 C C . LYS A 1 183 ? -10.122 6.514 10.712 1.00 92.50 183 LYS A C 1
ATOM 1446 O O . LYS A 1 183 ? -8.915 6.494 10.949 1.00 92.50 183 LYS A O 1
ATOM 1451 N N . PHE A 1 184 ? -10.720 5.630 9.920 1.00 93.62 184 PHE A N 1
ATOM 1452 C CA . PHE A 1 184 ? -9.993 4.592 9.197 1.00 93.62 184 PHE A CA 1
ATOM 1453 C C . PHE A 1 184 ? -9.632 5.112 7.807 1.00 93.62 184 PHE A C 1
ATOM 1455 O O . PHE A 1 184 ? -10.519 5.336 6.985 1.00 93.62 184 PHE A O 1
ATOM 1462 N N . ARG A 1 185 ? -8.343 5.295 7.536 1.00 94.19 185 ARG A N 1
ATOM 1463 C CA . ARG A 1 185 ? -7.813 5.588 6.202 1.00 94.19 185 ARG A CA 1
ATOM 1464 C C . ARG A 1 185 ? -7.489 4.269 5.519 1.00 94.19 185 ARG A C 1
ATOM 1466 O O . ARG A 1 185 ? -6.609 3.540 5.968 1.00 94.19 185 ARG A O 1
ATOM 1473 N N . VAL A 1 186 ? -8.237 3.940 4.480 1.00 94.12 186 VAL A N 1
ATOM 1474 C CA . VAL A 1 186 ? -8.200 2.649 3.796 1.00 94.12 186 VAL A CA 1
ATOM 1475 C C . VAL A 1 186 ? -7.555 2.825 2.434 1.00 94.12 186 VAL A C 1
ATOM 1477 O O . VAL A 1 186 ? -7.914 3.738 1.691 1.00 94.12 186 VAL A O 1
ATOM 1480 N N . TYR A 1 187 ? -6.636 1.927 2.103 1.00 94.44 187 TYR A N 1
ATOM 1481 C CA . TYR A 1 187 ? -6.079 1.785 0.767 1.00 94.44 187 TYR A CA 1
ATOM 1482 C C . TYR A 1 187 ? -6.275 0.350 0.286 1.00 94.44 187 TYR A C 1
ATOM 1484 O O . TYR A 1 187 ? -5.807 -0.603 0.913 1.00 94.44 187 TYR A O 1
ATOM 1492 N N . ASP A 1 188 ? -6.964 0.219 -0.841 1.00 92.50 188 ASP A N 1
ATOM 1493 C CA . ASP A 1 188 ? -7.169 -1.037 -1.543 1.00 92.50 188 ASP A CA 1
ATOM 1494 C C . ASP A 1 188 ? -6.429 -0.992 -2.894 1.00 92.50 188 ASP A C 1
ATOM 1496 O O . ASP A 1 188 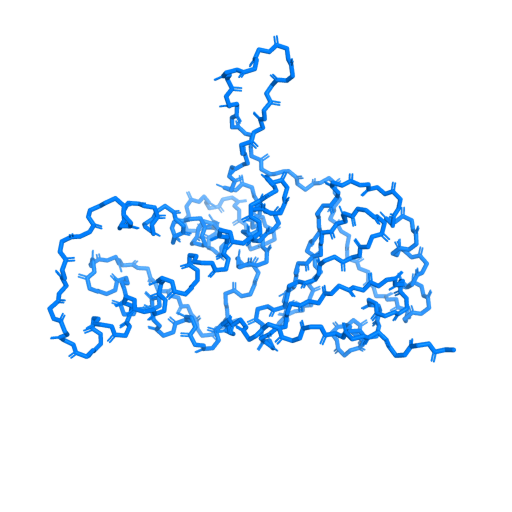? -6.851 -0.276 -3.814 1.00 92.50 188 ASP A O 1
ATOM 1500 N N . PRO A 1 189 ? -5.329 -1.756 -3.035 1.00 91.38 189 PRO A N 1
ATOM 1501 C CA . PRO A 1 189 ? -4.556 -1.805 -4.268 1.00 91.38 189 PRO A CA 1
ATOM 1502 C C . PRO A 1 189 ? -5.321 -2.379 -5.464 1.00 91.38 189 PRO A C 1
ATOM 1504 O O . PRO A 1 189 ? -4.932 -2.112 -6.595 1.00 91.38 189 PRO A O 1
ATOM 1507 N N . SER A 1 190 ? -6.360 -3.190 -5.266 1.00 87.69 190 SER A N 1
ATOM 1508 C CA . SER A 1 190 ? -7.056 -3.906 -6.346 1.00 87.69 190 SER A CA 1
ATOM 1509 C C . SER A 1 190 ? -8.154 -3.084 -7.007 1.00 87.69 190 SER A C 1
ATOM 1511 O O . SER A 1 190 ? -8.388 -3.262 -8.196 1.00 87.69 190 SER A O 1
ATOM 1513 N N . TYR A 1 191 ? -8.804 -2.186 -6.264 1.00 82.19 191 TYR A N 1
ATOM 1514 C CA . TYR A 1 191 ? -10.025 -1.504 -6.722 1.00 82.19 191 TYR A CA 1
ATOM 1515 C C . TYR A 1 191 ? -9.906 0.016 -6.807 1.00 82.19 191 TYR A C 1
ATOM 1517 O O . TYR A 1 191 ? -10.902 0.727 -6.693 1.00 82.19 191 TYR A O 1
ATOM 1525 N N . ASN A 1 192 ? -8.691 0.524 -6.992 1.00 74.62 192 ASN A N 1
ATOM 1526 C CA . ASN A 1 192 ? -8.427 1.953 -7.114 1.00 74.62 192 ASN A CA 1
ATOM 1527 C C . ASN A 1 192 ? -8.996 2.817 -5.983 1.00 74.62 192 ASN A C 1
ATOM 1529 O O . ASN A 1 192 ? -9.451 3.939 -6.201 1.00 74.62 192 ASN A O 1
ATOM 1533 N N . LYS A 1 193 ? -9.021 2.276 -4.768 1.00 81.38 193 LYS A N 1
ATOM 1534 C CA . LYS A 1 193 ? -9.845 2.824 -3.700 1.00 81.38 193 LYS A CA 1
ATOM 1535 C C . LYS A 1 193 ? -8.981 3.331 -2.552 1.00 81.38 193 LYS A C 1
ATOM 1537 O O . LYS A 1 193 ? -8.308 2.565 -1.861 1.00 81.38 193 LYS A O 1
ATOM 1542 N N . ARG A 1 194 ? -9.022 4.650 -2.362 1.00 89.50 194 ARG A N 1
ATOM 1543 C CA . ARG A 1 194 ? -8.559 5.356 -1.166 1.00 89.50 194 ARG A CA 1
ATOM 1544 C C . ARG A 1 194 ? -9.789 5.925 -0.476 1.00 89.50 194 ARG A C 1
ATOM 1546 O O . ARG A 1 194 ? -10.468 6.770 -1.046 1.00 89.50 194 ARG A O 1
ATOM 1553 N N . GLU A 1 195 ? -10.088 5.469 0.734 1.00 89.69 195 GLU A N 1
ATOM 1554 C CA . GLU A 1 195 ? -11.304 5.885 1.439 1.00 89.69 195 GLU A CA 1
ATOM 1555 C C . GLU A 1 195 ? -11.048 6.245 2.892 1.00 89.69 195 GLU A C 1
ATOM 1557 O O . GLU A 1 195 ? -10.174 5.691 3.552 1.00 89.69 195 GLU A O 1
ATOM 1562 N N . ILE A 1 196 ? -11.856 7.168 3.407 1.00 92.56 196 ILE A N 1
ATOM 1563 C CA . ILE A 1 196 ? -11.882 7.510 4.823 1.00 92.56 196 ILE A CA 1
ATOM 1564 C C . ILE A 1 196 ? -13.208 7.012 5.389 1.00 92.56 196 ILE A C 1
ATOM 1566 O O . ILE A 1 196 ? -14.255 7.606 5.137 1.00 92.56 196 ILE A O 1
ATOM 1570 N N . CYS A 1 197 ? -13.165 5.930 6.165 1.00 92.25 197 CYS A N 1
ATOM 1571 C CA . CYS A 1 197 ? -14.336 5.446 6.888 1.00 92.25 197 CYS A CA 1
ATOM 1572 C C . CYS A 1 197 ? -14.424 6.149 8.244 1.00 92.25 197 CYS A C 1
ATOM 1574 O O . CYS A 1 197 ? -13.493 6.116 9.054 1.00 92.25 197 CYS A O 1
ATOM 1576 N N . ASN A 1 198 ? -15.578 6.744 8.524 1.00 91.75 198 ASN A N 1
ATOM 1577 C CA . ASN A 1 198 ? -15.871 7.408 9.794 1.00 91.75 198 ASN A CA 1
ATOM 1578 C C . ASN A 1 198 ? -16.435 6.422 10.831 1.00 91.75 198 ASN A C 1
ATOM 1580 O O . ASN A 1 198 ? -16.493 6.712 12.033 1.00 91.75 198 ASN A O 1
ATOM 1584 N N . SER A 1 199 ? -16.841 5.232 10.381 1.00 91.56 199 SER A N 1
ATOM 1585 C CA . SER A 1 199 ? -17.386 4.183 11.233 1.00 91.56 199 SER A CA 1
ATOM 1586 C C . SER A 1 199 ? -16.806 2.802 10.936 1.00 91.56 199 SER A C 1
ATOM 1588 O O . SER A 1 199 ? -16.407 2.461 9.827 1.00 91.56 199 SER A O 1
ATOM 1590 N N . GLU A 1 200 ? -16.820 1.967 11.964 1.00 92.94 200 GLU A N 1
ATOM 1591 C CA . GLU A 1 200 ? -16.450 0.557 11.933 1.00 92.94 200 GLU A CA 1
ATOM 1592 C C . GLU A 1 200 ? -17.346 -0.235 10.975 1.00 92.94 200 GLU A C 1
ATOM 1594 O O . GLU A 1 200 ? -16.919 -1.217 10.369 1.00 92.94 200 GLU A O 1
ATOM 1599 N N . LYS A 1 201 ? -18.605 0.201 10.838 1.00 91.56 201 LYS A N 1
ATOM 1600 C CA . LYS A 1 201 ? -19.586 -0.396 9.932 1.00 91.56 201 LYS A CA 1
ATOM 1601 C C . LYS A 1 201 ? -19.272 -0.065 8.476 1.00 91.56 201 LYS A C 1
ATOM 1603 O O . LYS A 1 201 ? -19.376 -0.957 7.642 1.00 91.56 201 LYS A O 1
ATOM 1608 N N . GLU A 1 202 ? -18.885 1.178 8.176 1.00 92.19 202 GLU A N 1
ATOM 1609 C CA . GLU A 1 202 ? -18.377 1.549 6.848 1.00 92.19 202 GLU A CA 1
ATOM 1610 C C . GLU A 1 202 ? -17.186 0.671 6.482 1.00 92.19 202 GLU A C 1
ATOM 1612 O O . GLU A 1 202 ? -17.247 -0.015 5.467 1.00 92.19 202 GLU A O 1
ATOM 1617 N N . LEU A 1 203 ? -16.192 0.579 7.372 1.00 91.06 203 LEU A N 1
ATOM 1618 C CA . LEU A 1 203 ? -15.015 -0.257 7.162 1.00 91.06 203 LEU A CA 1
ATOM 1619 C C . LEU A 1 203 ? -15.384 -1.731 6.917 1.00 91.06 203 LEU A C 1
ATOM 1621 O O . LEU A 1 203 ? -14.950 -2.338 5.947 1.00 91.06 203 LEU A O 1
ATOM 1625 N N . THR A 1 204 ? -16.252 -2.301 7.755 1.00 90.19 204 THR A N 1
ATOM 1626 C CA . THR A 1 204 ? -16.717 -3.691 7.598 1.00 90.19 204 THR A CA 1
ATOM 1627 C C . THR A 1 204 ? -17.425 -3.910 6.257 1.00 90.19 204 THR A C 1
ATOM 1629 O O . THR A 1 204 ? -17.247 -4.945 5.619 1.00 90.19 204 THR A O 1
ATOM 1632 N N . ASN A 1 205 ? -18.234 -2.945 5.811 1.00 87.12 205 ASN A N 1
ATOM 1633 C CA . ASN A 1 205 ? -18.951 -3.043 4.543 1.00 87.12 205 ASN A CA 1
ATOM 1634 C C . ASN A 1 205 ? -18.013 -3.025 3.336 1.00 87.12 205 ASN A C 1
ATOM 1636 O O . ASN A 1 205 ? -18.370 -3.619 2.318 1.00 87.12 205 ASN A O 1
ATOM 1640 N N . LEU A 1 206 ? -16.851 -2.371 3.444 1.00 84.12 206 LEU A N 1
ATOM 1641 C CA . LEU A 1 206 ? -15.851 -2.375 2.379 1.00 84.12 206 LEU A CA 1
ATOM 1642 C C . LEU A 1 206 ? -15.320 -3.771 2.101 1.00 84.12 206 LEU A C 1
ATOM 1644 O O . LEU A 1 206 ? -15.116 -4.116 0.945 1.00 84.12 206 LEU A O 1
ATOM 1648 N N . PHE A 1 207 ? -15.163 -4.577 3.147 1.00 77.38 207 PHE A N 1
ATOM 1649 C CA . PHE A 1 207 ? -14.477 -5.863 3.050 1.00 77.38 207 PHE A CA 1
ATOM 1650 C C . PHE A 1 207 ? -15.431 -7.040 3.044 1.00 77.38 207 PHE A C 1
ATOM 1652 O O . PHE A 1 207 ? -14.986 -8.176 2.992 1.00 77.38 207 PHE A O 1
ATOM 1659 N N . LYS A 1 208 ? -16.747 -6.810 3.107 1.00 73.00 208 LYS A N 1
ATOM 1660 C CA . LYS A 1 208 ? -17.740 -7.874 3.318 1.00 73.00 208 LYS A CA 1
ATOM 1661 C C . LYS A 1 208 ? -17.673 -9.024 2.304 1.00 73.00 208 LYS A C 1
ATOM 1663 O O . LYS A 1 208 ? -18.252 -10.060 2.589 1.00 73.00 208 LYS A O 1
ATOM 1668 N N . TYR A 1 209 ? -17.047 -8.813 1.143 1.00 66.75 209 TYR A N 1
ATOM 1669 C CA . TYR A 1 209 ? -16.823 -9.832 0.115 1.00 66.75 209 TYR A CA 1
ATOM 1670 C C . TYR A 1 209 ? -15.453 -10.525 0.226 1.00 66.75 209 TYR A C 1
ATOM 1672 O O . TYR A 1 209 ? -15.285 -11.603 -0.326 1.00 66.75 209 TYR A O 1
ATOM 1680 N N . ASP A 1 210 ? -14.503 -9.929 0.950 1.00 64.25 210 ASP A N 1
ATOM 1681 C CA . ASP A 1 210 ? -13.159 -10.461 1.210 1.00 64.25 210 ASP A CA 1
ATOM 1682 C C . ASP A 1 210 ? -13.056 -11.189 2.561 1.00 64.25 210 ASP A C 1
A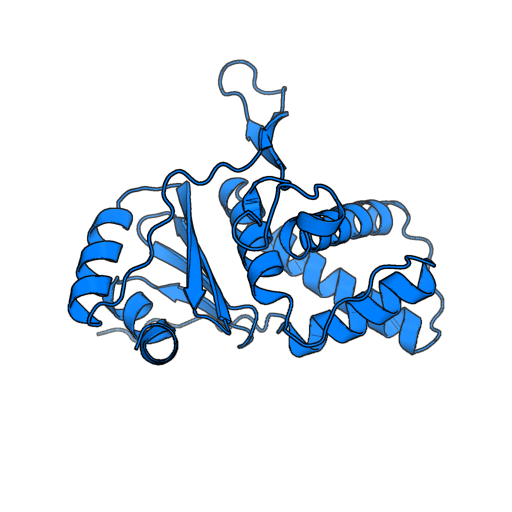TOM 1684 O O . ASP A 1 210 ? -12.163 -12.013 2.752 1.00 64.25 210 ASP A O 1
ATOM 1688 N N . ILE A 1 211 ? -13.947 -10.872 3.512 1.00 59.59 211 ILE A N 1
ATOM 1689 C CA . ILE A 1 211 ? -13.978 -11.438 4.877 1.00 59.59 211 ILE A CA 1
ATOM 1690 C C . ILE A 1 211 ? -15.111 -12.456 5.115 1.00 59.59 211 ILE A C 1
ATOM 1692 O O . ILE A 1 211 ? -15.301 -12.886 6.257 1.00 59.59 211 ILE A O 1
ATOM 1696 N N . SER A 1 212 ? -15.880 -12.809 4.078 1.00 47.28 212 SER A N 1
ATOM 1697 C CA . SER A 1 212 ? -16.962 -13.812 4.110 1.00 47.28 212 SER A CA 1
ATOM 1698 C C . SER A 1 212 ? -16.540 -15.121 3.460 1.00 47.28 212 SER A C 1
ATOM 1700 O O . SER A 1 212 ? -16.835 -16.181 4.051 1.00 47.28 212 SER A O 1
#

pLDDT: mean 83.15, std 13.78, range [32.56, 95.69]

Secondary structure (DSSP, 8-state):
-------------HHHHHHHHHHHHHHTT------TT-SHHHHHHHHHHHHHTT-HHHHHHHHHHHHHHHHHHHTT------HHHHHHHHHHHHHHHHHH-HHHH-TT--GGGTTTTPEEEEE-TTSTT-EEEEE---S--------HHHHHHHHHHHTT-TT-EEEEEETTEEEEEEEETTEEEEEETTTTEEEEESSHHHHHHHHTTT--

Foldseek 3Di:
DDDPPWPQDQFAAQVLLVLLLVLVCVVVVNPDDDDPLTLQQLLQLVCLQCVLQVNNVVSRVLSVVSSVNSVCSVVVHDDPDDPVNVVVNVVSSVSSCCLRCVCVVPVVDDNLCSQQSHWHFDQDPVDRPDGDIDGDDPPDDDDDQDDLVVQQVVVVVVLPVASDKDWDDAPRFIWIWHHHPSWTFIGGNHPSDTGIHNGSSVVSVVCVVRRD

Radius of gyration: 17.82 Å; chains: 1; bounding box: 47×34×49 Å

Organism: NCBI:txid40335